Protein AF-A0A7C7RUD2-F1 (afdb_monomer_lite)

Radius of gyration: 18.23 Å; chains: 1; bounding box: 57×51×52 Å

Foldseek 3Di:
DPPPPPPQDFPDDDLLVVCVPQPAALFEEEWFAAQQGFGLVSNLVSCLVVPRAQYEYAYEHAEPSVQVCLVSRRYAEYEYAAYYNPPPGPNRDSVVVCLVVVVHQYWHDHSVLSLQLLVCLLVVHFKDKAPPPPPHCSVVDTSQDLVCLVVDPPPQDDNDQWDWDQDPVPRDIIIIGTHHETQYYDGGAPDADSSGPGDHPDDRRSSVSSHSSYD

Sequence (215 aa):
MTNKVNEIEDKVMEVEEAVKKFISDGCHIGLGGFTVQRHPMELIREIIRQRRRNLVLYGCSQGIDADILIGAGCVKRIEMAYVGDEPFVSPSPNFRRAIEEGSIEWEDYSNFGATLRFVGGALGIPFMPTKSMLGSDMVKKWGIPQEKREEGKDPRLASKKLEVITCPFTGEKVVLVPSCRPDVAIIHAQICGVKGTVRILGQTFVDEFVARAAE

pLDDT: mean 94.07, std 9.51, range [40.31, 98.88]

Structure (mmCIF, N/CA/C/O backbone):
data_AF-A0A7C7RUD2-F1
#
_entry.id   AF-A0A7C7RUD2-F1
#
loop_
_atom_site.group_PDB
_atom_site.id
_atom_site.type_symbol
_atom_site.label_atom_id
_atom_site.label_alt_id
_atom_site.label_comp_id
_atom_site.label_asym_id
_atom_site.label_entity_id
_atom_site.label_seq_id
_atom_site.pdbx_PDB_ins_code
_atom_site.Cartn_x
_atom_site.Cartn_y
_atom_site.Cartn_z
_atom_site.occupancy
_atom_site.B_iso_or_equiv
_atom_site.auth_seq_id
_atom_site.auth_comp_id
_atom_site.auth_asym_id
_atom_site.auth_atom_id
_atom_site.pdbx_PDB_model_num
ATOM 1 N N . MET A 1 1 ? 35.975 -30.153 6.843 1.00 40.31 1 MET A N 1
ATOM 2 C CA . MET A 1 1 ? 34.801 -29.940 5.973 1.00 40.31 1 MET A CA 1
ATOM 3 C C . MET A 1 1 ? 34.442 -28.470 6.055 1.00 40.31 1 MET A C 1
ATOM 5 O O . MET A 1 1 ? 33.880 -28.037 7.049 1.00 40.31 1 MET A O 1
ATOM 9 N N . THR A 1 2 ? 34.899 -27.678 5.092 1.00 40.56 2 THR A N 1
ATOM 10 C CA . THR A 1 2 ? 34.539 -26.264 4.974 1.00 40.56 2 THR A CA 1
ATOM 11 C C . THR A 1 2 ? 33.070 -26.191 4.577 1.00 40.56 2 THR A C 1
ATOM 13 O O . THR A 1 2 ? 32.696 -26.653 3.501 1.00 40.56 2 THR A O 1
ATOM 16 N N . ASN A 1 3 ? 32.228 -25.672 5.472 1.00 43.91 3 ASN A N 1
ATOM 17 C CA . ASN A 1 3 ? 30.843 -25.352 5.153 1.00 43.91 3 ASN A CA 1
ATOM 18 C C . ASN A 1 3 ? 30.850 -24.444 3.919 1.00 43.91 3 ASN A C 1
ATOM 20 O O . ASN A 1 3 ? 31.380 -23.333 3.980 1.00 43.91 3 ASN A O 1
ATOM 24 N N . LYS A 1 4 ? 30.301 -24.930 2.798 1.00 48.56 4 LYS A N 1
ATOM 25 C CA . LYS A 1 4 ? 29.931 -24.077 1.670 1.00 48.56 4 LYS A CA 1
ATOM 26 C C . LYS A 1 4 ? 29.001 -23.014 2.244 1.00 48.56 4 LYS A C 1
ATOM 28 O O . LYS A 1 4 ? 27.875 -23.319 2.624 1.00 48.56 4 LYS A O 1
ATOM 33 N N . VAL A 1 5 ? 29.499 -21.789 2.374 1.00 57.03 5 VAL A N 1
ATOM 34 C CA . VAL A 1 5 ? 28.640 -20.618 2.522 1.00 57.03 5 VAL A CA 1
ATOM 35 C C . VAL A 1 5 ? 27.703 -20.690 1.323 1.00 57.03 5 VAL A C 1
ATOM 37 O O . VAL A 1 5 ? 28.200 -20.705 0.199 1.00 57.03 5 VAL A O 1
ATOM 40 N N . ASN A 1 6 ? 26.397 -20.859 1.555 1.00 59.44 6 ASN A N 1
ATOM 41 C CA . ASN A 1 6 ? 25.403 -20.874 0.483 1.00 59.44 6 ASN A CA 1
ATOM 42 C C . ASN A 1 6 ? 25.714 -19.703 -0.456 1.00 59.44 6 ASN A C 1
ATOM 44 O O . ASN A 1 6 ? 25.767 -18.557 0.001 1.00 59.44 6 ASN A O 1
ATOM 48 N N . GLU A 1 7 ? 26.004 -19.993 -1.727 1.00 63.91 7 GLU A N 1
ATOM 49 C CA . GLU A 1 7 ? 26.202 -18.951 -2.728 1.00 63.91 7 GLU A CA 1
ATOM 50 C C . GLU A 1 7 ? 24.934 -18.101 -2.744 1.00 63.91 7 GLU A C 1
ATOM 52 O O . GLU A 1 7 ? 23.838 -18.586 -3.012 1.00 63.91 7 GLU A O 1
ATOM 57 N N . ILE A 1 8 ? 25.076 -16.843 -2.330 1.00 68.69 8 ILE A N 1
ATOM 58 C CA . ILE A 1 8 ? 23.957 -15.910 -2.267 1.00 68.69 8 ILE A CA 1
ATOM 59 C C . ILE A 1 8 ? 23.588 -15.561 -3.711 1.00 68.69 8 ILE A C 1
ATOM 61 O O . ILE A 1 8 ? 24.421 -14.985 -4.412 1.00 68.69 8 ILE A O 1
ATOM 65 N N . GLU A 1 9 ? 22.365 -15.918 -4.107 1.00 85.62 9 GLU A N 1
ATOM 66 C CA . GLU A 1 9 ? 21.795 -15.766 -5.451 1.00 85.62 9 GLU A CA 1
ATOM 67 C C . GLU A 1 9 ? 21.850 -14.313 -5.960 1.00 85.62 9 GLU A C 1
ATOM 69 O O . GLU A 1 9 ? 21.589 -13.367 -5.207 1.00 85.62 9 GLU A O 1
ATOM 74 N N . ASP A 1 10 ? 22.195 -14.150 -7.241 1.00 93.19 10 ASP A N 1
ATOM 75 C CA . ASP A 1 10 ? 22.095 -12.880 -7.965 1.00 93.19 10 ASP A CA 1
ATOM 76 C C . ASP A 1 10 ? 20.621 -12.579 -8.268 1.00 93.19 10 ASP A C 1
ATOM 78 O O . ASP A 1 10 ? 19.902 -13.416 -8.811 1.00 93.19 10 ASP A O 1
ATOM 82 N N . LYS A 1 11 ? 20.162 -11.389 -7.878 1.00 95.44 11 LYS A N 1
ATOM 83 C CA . LYS A 1 11 ? 18.767 -10.954 -7.999 1.00 95.44 11 LYS A CA 1
ATOM 84 C C . LYS A 1 11 ? 18.553 -9.928 -9.112 1.00 95.44 11 LYS A C 1
ATOM 86 O O . LYS A 1 11 ? 17.441 -9.413 -9.235 1.00 95.44 11 LYS A O 1
ATOM 91 N N . VAL A 1 12 ? 19.589 -9.583 -9.879 1.00 96.69 12 VAL A N 1
ATOM 92 C CA . VAL A 1 12 ? 19.467 -8.650 -11.006 1.00 96.69 12 VAL A CA 1
ATOM 93 C C . VAL A 1 12 ? 18.682 -9.314 -12.134 1.00 96.69 12 VAL A C 1
ATOM 95 O O . VAL A 1 12 ? 18.956 -10.447 -12.515 1.00 96.69 12 VAL A O 1
ATOM 98 N N . MET A 1 13 ? 17.696 -8.599 -12.666 1.00 96.94 13 MET A N 1
ATOM 99 C CA . MET A 1 13 ? 16.903 -9.027 -13.816 1.00 96.94 13 MET A CA 1
ATOM 100 C C . MET A 1 13 ? 16.362 -7.813 -14.564 1.00 96.94 13 MET A C 1
ATOM 102 O O . MET A 1 13 ? 16.305 -6.710 -14.008 1.00 96.94 13 MET A O 1
ATOM 106 N N . GLU A 1 14 ? 15.946 -8.028 -15.807 1.00 98.12 14 GLU A N 1
ATOM 107 C CA . GLU A 1 14 ? 15.330 -6.979 -16.613 1.00 98.12 14 GLU A CA 1
ATOM 108 C C . GLU A 1 14 ? 13.949 -6.593 -16.064 1.00 98.12 14 GLU A C 1
ATOM 110 O O . GLU A 1 14 ? 13.235 -7.404 -15.467 1.00 98.12 14 GLU A O 1
ATOM 115 N N . VAL A 1 15 ? 13.543 -5.339 -16.286 1.00 98.25 15 VAL A N 1
ATOM 116 C CA . VAL A 1 15 ? 12.264 -4.795 -15.788 1.00 98.25 15 VAL A CA 1
ATOM 117 C C . VAL A 1 15 ? 11.076 -5.623 -16.295 1.00 98.25 15 VAL A C 1
ATOM 119 O O . VAL A 1 15 ? 10.173 -5.948 -15.519 1.00 98.25 15 VAL A O 1
ATOM 122 N N . GLU A 1 16 ? 11.103 -6.020 -17.571 1.00 98.56 16 GLU A N 1
ATOM 123 C CA . GLU A 1 16 ? 10.079 -6.873 -18.180 1.00 98.56 16 GLU A CA 1
ATOM 124 C C . GLU A 1 16 ? 9.951 -8.216 -17.448 1.00 98.56 16 GLU A C 1
ATOM 126 O O . GLU A 1 16 ? 8.841 -8.646 -17.115 1.00 98.56 16 GLU A O 1
ATOM 131 N N . GLU A 1 17 ? 11.084 -8.855 -17.149 1.00 98.44 17 GLU A N 1
ATOM 132 C CA . GLU A 1 17 ? 11.132 -10.135 -16.445 1.00 98.44 17 GLU A CA 1
ATOM 133 C C . GLU A 1 17 ? 10.641 -10.000 -15.004 1.00 98.44 17 GLU A C 1
ATOM 135 O O . GLU A 1 17 ? 9.849 -10.831 -14.555 1.00 98.44 17 GLU A O 1
ATOM 140 N N . ALA A 1 18 ? 11.041 -8.936 -14.300 1.00 98.25 18 ALA A N 1
ATOM 141 C CA . ALA A 1 18 ? 10.599 -8.661 -12.937 1.00 98.25 18 ALA A CA 1
ATOM 142 C C . ALA A 1 18 ? 9.072 -8.530 -12.856 1.00 98.25 18 ALA A C 1
ATOM 144 O O . ALA A 1 18 ? 8.427 -9.222 -12.065 1.00 98.25 18 ALA A O 1
ATOM 145 N N . VAL A 1 19 ? 8.468 -7.698 -13.712 1.00 98.62 19 VAL A N 1
ATOM 146 C CA . VAL A 1 19 ? 7.004 -7.544 -13.741 1.00 98.62 19 VAL A CA 1
ATOM 147 C C . VAL A 1 19 ? 6.331 -8.850 -14.139 1.00 98.62 19 VAL A C 1
ATOM 149 O O . VAL A 1 19 ? 5.338 -9.233 -13.523 1.00 98.62 19 VAL A O 1
ATOM 152 N N . LYS A 1 20 ? 6.881 -9.581 -15.114 1.00 98.44 20 LYS A N 1
ATOM 153 C CA . LYS A 1 20 ? 6.304 -10.852 -15.555 1.00 98.44 20 LYS A CA 1
ATOM 154 C C . LYS A 1 20 ? 6.309 -11.916 -14.462 1.00 98.44 20 LYS A C 1
ATOM 156 O O . LYS A 1 20 ? 5.349 -12.682 -14.368 1.00 98.44 20 LYS A O 1
ATOM 161 N N . LYS A 1 21 ? 7.385 -11.963 -13.676 1.00 98.06 21 LYS A N 1
ATOM 162 C CA . LYS A 1 21 ? 7.620 -12.951 -12.622 1.00 98.06 21 LYS A CA 1
ATOM 163 C C . LYS A 1 21 ? 6.811 -12.665 -11.361 1.00 98.06 21 LYS A C 1
ATOM 165 O O . LYS A 1 21 ? 6.258 -13.600 -10.794 1.00 98.06 21 LYS A O 1
ATOM 170 N N . PHE A 1 22 ? 6.761 -11.409 -10.923 1.00 98.25 22 PHE A N 1
ATOM 171 C CA . PHE A 1 22 ? 6.220 -11.066 -9.606 1.00 98.25 22 PHE A CA 1
ATOM 172 C C . PHE A 1 22 ? 4.813 -10.471 -9.654 1.00 98.25 22 PHE A C 1
ATOM 174 O O . PHE A 1 22 ? 4.076 -10.597 -8.684 1.00 98.25 22 PHE A O 1
ATOM 181 N N . ILE A 1 23 ? 4.400 -9.857 -10.765 1.00 98.31 23 ILE A N 1
ATOM 182 C CA . ILE A 1 23 ? 3.126 -9.135 -10.831 1.00 98.31 23 ILE A CA 1
ATOM 183 C C . ILE A 1 23 ? 2.143 -9.899 -11.711 1.00 98.31 23 ILE A C 1
ATOM 185 O O . ILE A 1 23 ? 2.278 -9.968 -12.932 1.00 98.31 23 ILE A O 1
ATOM 189 N N . SER A 1 24 ? 1.117 -10.456 -11.077 1.00 97.38 24 SER A N 1
ATOM 190 C CA . SER A 1 24 ? -0.017 -11.104 -11.738 1.00 97.38 24 SER A CA 1
ATOM 191 C C . SER A 1 24 ? -1.257 -10.202 -11.736 1.00 97.38 24 SER A C 1
ATOM 193 O O . SER A 1 24 ? -1.296 -9.168 -11.067 1.00 97.38 24 SER A O 1
ATOM 195 N N . ASP A 1 25 ? -2.276 -10.563 -12.515 1.00 98.00 25 ASP A N 1
ATOM 196 C CA . ASP A 1 25 ? -3.569 -9.884 -12.412 1.00 98.00 25 ASP A CA 1
ATOM 197 C C . ASP A 1 25 ? -4.190 -10.168 -11.041 1.00 98.00 25 ASP A C 1
ATOM 199 O O . ASP A 1 25 ? -4.151 -11.300 -10.563 1.00 98.00 25 ASP A O 1
ATOM 203 N N . GLY A 1 26 ? -4.772 -9.149 -10.409 1.00 96.56 26 GLY A N 1
ATOM 204 C CA . GLY A 1 26 ? -5.282 -9.270 -9.039 1.00 96.56 26 GLY A CA 1
ATOM 205 C C . GLY A 1 26 ? -4.232 -9.087 -7.938 1.00 96.56 26 GLY A C 1
ATOM 206 O O . GLY A 1 26 ? -4.587 -9.169 -6.768 1.00 96.56 26 GLY A O 1
ATOM 207 N N . CYS A 1 27 ? -2.966 -8.830 -8.285 1.00 96.75 27 CYS A N 1
ATOM 208 C CA . CYS A 1 27 ? -1.883 -8.679 -7.312 1.00 96.75 27 CYS A CA 1
ATOM 209 C C . CYS A 1 27 ? -2.130 -7.510 -6.342 1.00 96.75 27 CYS A C 1
ATOM 211 O O . CYS A 1 27 ? -2.507 -6.403 -6.748 1.00 96.75 27 CYS A O 1
ATOM 213 N N . HIS A 1 28 ? -1.845 -7.753 -5.064 1.00 97.62 28 HIS A N 1
ATOM 214 C CA . HIS A 1 28 ? -1.820 -6.752 -4.006 1.00 97.62 28 HIS A CA 1
ATOM 215 C C . HIS A 1 28 ? -0.438 -6.101 -3.965 1.00 97.62 28 HIS A C 1
ATOM 217 O O . HIS A 1 28 ? 0.551 -6.751 -3.636 1.00 97.62 28 HIS A O 1
ATOM 223 N N . ILE A 1 29 ? -0.359 -4.818 -4.308 1.00 98.25 29 ILE A N 1
ATOM 224 C CA . ILE A 1 29 ? 0.907 -4.109 -4.504 1.00 98.25 29 ILE A CA 1
ATOM 225 C C . ILE A 1 29 ? 1.058 -3.006 -3.462 1.00 98.25 29 ILE A C 1
ATOM 227 O O . ILE A 1 29 ? 0.238 -2.092 -3.385 1.00 98.25 29 ILE A O 1
ATOM 231 N N . GLY A 1 30 ? 2.137 -3.069 -2.686 1.00 97.94 30 GLY A N 1
ATOM 232 C CA . GLY A 1 30 ? 2.597 -1.971 -1.848 1.00 97.94 30 GLY A CA 1
ATOM 233 C C . GLY A 1 30 ? 3.526 -1.053 -2.636 1.00 97.94 30 GLY A C 1
ATOM 234 O O . GLY A 1 30 ? 4.561 -1.497 -3.132 1.00 97.94 30 GLY A O 1
ATOM 235 N N . LEU A 1 31 ? 3.174 0.224 -2.739 1.00 97.56 31 LEU A N 1
ATOM 236 C CA . LEU A 1 31 ? 3.980 1.228 -3.431 1.00 97.56 31 LEU A CA 1
ATOM 237 C C . LEU A 1 31 ? 4.819 2.021 -2.420 1.00 97.56 31 LEU A C 1
ATOM 239 O O . LEU A 1 31 ? 4.290 2.531 -1.429 1.00 97.56 31 LEU A O 1
ATOM 243 N N . GLY A 1 32 ? 6.129 2.097 -2.664 1.00 96.69 32 GLY A N 1
ATOM 244 C CA . GLY A 1 32 ? 7.028 3.042 -1.994 1.00 96.69 32 GLY A CA 1
ATOM 245 C C . GLY A 1 32 ? 6.891 4.459 -2.553 1.00 96.69 32 GLY A C 1
ATOM 246 O O . GLY A 1 32 ? 5.962 4.743 -3.301 1.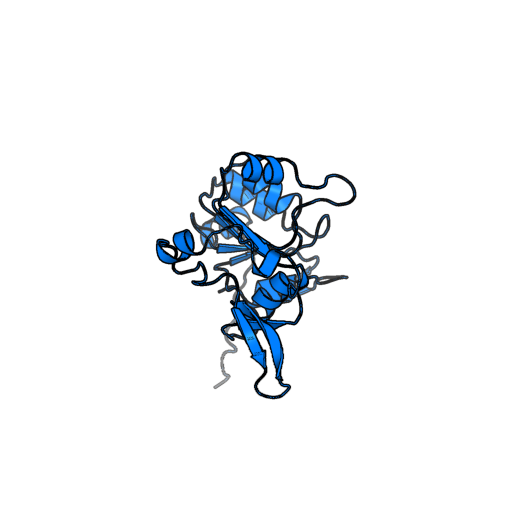00 96.69 32 GLY A O 1
ATOM 247 N N . GLY A 1 33 ? 7.830 5.340 -2.204 1.00 95.38 33 GLY A N 1
ATOM 248 C CA . GLY A 1 33 ? 7.807 6.730 -2.665 1.00 95.38 33 GLY A CA 1
ATOM 249 C C . GLY A 1 33 ? 6.841 7.617 -1.875 1.00 95.38 33 GLY A C 1
ATOM 250 O O . GLY A 1 33 ? 6.192 7.188 -0.916 1.00 95.38 33 GLY A O 1
ATOM 251 N N . PHE A 1 34 ? 6.817 8.903 -2.226 1.00 95.19 34 PHE A N 1
ATOM 252 C CA . PHE A 1 34 ? 5.973 9.901 -1.567 1.00 95.19 34 PHE A CA 1
ATOM 253 C C . PHE A 1 34 ? 5.719 11.099 -2.484 1.00 95.19 34 PHE A C 1
ATOM 255 O O . PHE A 1 34 ? 6.670 11.781 -2.863 1.00 95.19 34 PHE A O 1
ATOM 262 N N . THR A 1 35 ? 4.450 11.368 -2.802 1.00 93.88 35 THR A N 1
ATOM 263 C CA . THR A 1 35 ? 3.979 12.482 -3.653 1.00 93.88 35 THR A CA 1
ATOM 264 C C . THR A 1 35 ? 4.743 12.617 -4.969 1.00 93.88 35 THR A C 1
ATOM 266 O O . THR A 1 35 ? 4.410 11.939 -5.921 1.00 93.88 35 THR A O 1
ATOM 269 N N . VAL A 1 36 ? 5.789 13.437 -5.037 1.00 92.69 36 VAL A N 1
ATOM 270 C CA . VAL A 1 36 ? 6.598 13.677 -6.247 1.00 92.69 36 VAL A CA 1
ATOM 271 C C . VAL A 1 36 ? 7.978 13.017 -6.182 1.00 92.69 36 VAL A C 1
ATOM 273 O O . VAL A 1 36 ? 8.846 13.278 -7.015 1.00 92.69 36 VAL A O 1
ATOM 276 N N . GLN A 1 37 ? 8.226 12.197 -5.161 1.00 93.69 37 GLN A N 1
ATOM 277 C CA . GLN A 1 37 ? 9.554 11.708 -4.814 1.00 93.69 37 GLN A CA 1
ATOM 278 C C . GLN A 1 37 ? 9.651 10.187 -4.888 1.00 93.69 37 GLN A C 1
ATOM 280 O O . GLN A 1 37 ? 8.949 9.458 -4.193 1.00 93.69 37 GLN A O 1
ATOM 285 N N . ARG A 1 38 ? 10.642 9.730 -5.662 1.00 95.44 38 ARG A N 1
ATOM 286 C CA . ARG A 1 38 ? 11.162 8.353 -5.656 1.00 95.44 38 ARG A CA 1
ATOM 287 C C . ARG A 1 38 ? 10.118 7.268 -5.958 1.00 95.44 38 ARG A C 1
ATOM 289 O O . ARG A 1 38 ? 10.211 6.153 -5.455 1.00 95.44 38 ARG A O 1
ATOM 296 N N . HIS A 1 39 ? 9.176 7.573 -6.840 1.00 95.50 39 HIS A N 1
ATOM 297 C CA . HIS A 1 39 ? 8.264 6.568 -7.375 1.00 95.50 39 HIS A CA 1
ATOM 298 C C . HIS A 1 39 ? 8.975 5.605 -8.334 1.00 95.50 39 HIS A C 1
ATOM 300 O O . HIS A 1 39 ? 9.796 6.050 -9.144 1.00 95.50 39 HIS A O 1
ATOM 306 N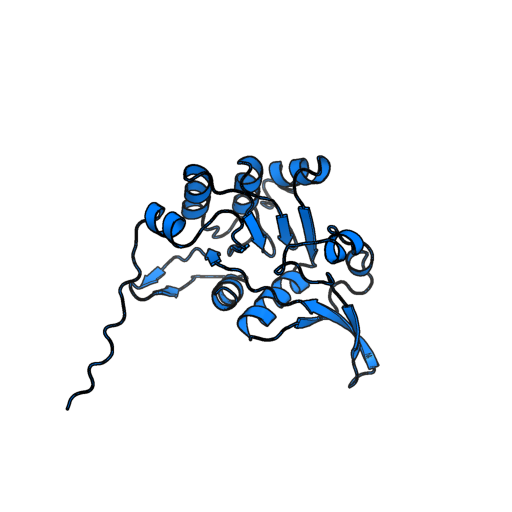 N . PRO A 1 40 ? 8.661 4.297 -8.308 1.00 96.44 40 PRO A N 1
ATOM 307 C CA . PRO A 1 40 ? 9.285 3.278 -9.157 1.00 96.44 40 PRO A CA 1
ATOM 308 C C . PRO A 1 40 ? 8.733 3.283 -10.592 1.00 96.44 40 PRO A C 1
ATOM 310 O O . PRO A 1 40 ? 8.274 2.267 -11.114 1.00 96.44 40 PRO A O 1
ATOM 313 N N . MET A 1 41 ? 8.789 4.442 -11.252 1.00 98.12 41 MET A N 1
ATOM 314 C CA . MET A 1 41 ? 8.045 4.722 -12.484 1.00 98.12 41 MET A CA 1
ATOM 315 C C . MET A 1 41 ? 8.345 3.776 -13.650 1.00 98.12 41 MET A C 1
ATOM 317 O O . MET A 1 41 ? 7.482 3.584 -14.504 1.00 98.12 41 MET A O 1
ATOM 321 N N . GLU A 1 42 ? 9.536 3.182 -13.706 1.00 98.06 42 GLU A N 1
ATOM 322 C CA . GLU A 1 42 ? 9.878 2.233 -14.770 1.00 98.06 42 GLU A CA 1
ATOM 323 C C . GLU A 1 42 ? 9.081 0.930 -14.653 1.00 98.06 42 GLU A C 1
ATOM 325 O O . GLU A 1 42 ? 8.461 0.494 -15.623 1.00 98.06 42 GLU A O 1
ATOM 330 N N . LEU A 1 43 ? 8.976 0.381 -13.439 1.00 98.44 43 LEU A N 1
ATOM 331 C CA . LEU A 1 43 ? 8.127 -0.778 -13.163 1.00 98.44 43 LEU A CA 1
ATOM 332 C C . LEU A 1 43 ? 6.648 -0.433 -13.366 1.00 98.44 43 LEU A C 1
ATOM 334 O O . LEU A 1 43 ? 5.909 -1.236 -13.926 1.00 98.44 43 LEU A O 1
ATOM 338 N N . ILE A 1 44 ? 6.218 0.782 -13.006 1.00 98.50 44 ILE A N 1
ATOM 339 C CA . ILE A 1 44 ? 4.836 1.229 -13.246 1.00 98.50 44 ILE A CA 1
ATOM 340 C C . ILE A 1 44 ? 4.485 1.222 -14.739 1.00 98.50 44 ILE A C 1
ATOM 342 O O . ILE A 1 44 ? 3.444 0.697 -15.139 1.00 98.50 44 ILE A O 1
ATOM 346 N N . ARG A 1 45 ? 5.359 1.768 -15.591 1.00 98.75 45 ARG A N 1
ATOM 347 C CA . ARG A 1 45 ? 5.151 1.765 -17.048 1.00 98.75 45 ARG A CA 1
ATOM 348 C C . ARG A 1 45 ? 5.168 0.351 -17.620 1.00 98.75 45 ARG A C 1
ATOM 350 O O . ARG A 1 45 ? 4.392 0.059 -18.529 1.00 98.75 45 ARG A O 1
ATOM 357 N N . GLU A 1 46 ? 6.006 -0.526 -17.076 1.00 98.88 46 GLU A N 1
ATOM 358 C CA . GLU A 1 46 ? 6.050 -1.935 -17.467 1.00 98.88 46 GLU A CA 1
ATOM 359 C C . GLU A 1 46 ? 4.765 -2.690 -17.125 1.00 98.88 46 GLU A C 1
ATOM 361 O O . GLU A 1 46 ? 4.218 -3.380 -17.985 1.00 98.88 46 GLU A O 1
ATOM 366 N N . ILE A 1 47 ? 4.214 -2.492 -15.927 1.00 98.81 47 ILE A N 1
ATOM 367 C CA . ILE A 1 47 ? 2.912 -3.047 -15.524 1.00 98.81 47 ILE A CA 1
ATOM 368 C C . ILE A 1 47 ? 1.823 -2.661 -16.535 1.00 98.81 47 ILE A C 1
ATOM 370 O O . ILE A 1 47 ? 1.026 -3.506 -16.957 1.00 98.81 47 ILE A O 1
ATOM 374 N N . ILE A 1 48 ? 1.817 -1.395 -16.966 1.00 98.81 48 ILE A N 1
ATOM 375 C CA . ILE A 1 48 ? 0.874 -0.889 -17.970 1.00 98.81 48 ILE A CA 1
ATOM 376 C C . ILE A 1 48 ? 1.108 -1.559 -19.329 1.00 98.81 48 ILE A C 1
ATOM 378 O O . ILE A 1 48 ? 0.145 -2.002 -19.963 1.00 98.81 48 ILE A O 1
ATOM 382 N N . ARG A 1 49 ? 2.366 -1.679 -19.774 1.00 98.75 49 ARG A N 1
ATOM 383 C CA . ARG A 1 49 ? 2.724 -2.285 -21.068 1.00 98.75 49 ARG A CA 1
ATOM 384 C C . ARG A 1 49 ? 2.332 -3.756 -21.146 1.00 98.75 49 ARG A C 1
ATOM 386 O O . ARG A 1 49 ? 1.773 -4.178 -22.156 1.00 98.75 49 ARG A O 1
ATOM 393 N N . GLN A 1 50 ? 2.546 -4.503 -20.063 1.00 98.75 50 GLN A N 1
ATOM 394 C CA . GLN A 1 50 ? 2.119 -5.900 -19.933 1.00 98.75 50 GLN A CA 1
ATOM 395 C C . GLN A 1 50 ? 0.615 -6.050 -19.681 1.00 98.75 50 GLN A C 1
ATOM 397 O O . GLN A 1 50 ? 0.117 -7.168 -19.584 1.00 98.75 50 GLN A O 1
ATOM 402 N N . ARG A 1 51 ? -0.120 -4.933 -19.604 1.00 98.25 51 ARG A N 1
ATOM 403 C CA . ARG A 1 51 ? -1.571 -4.878 -19.417 1.00 98.25 51 ARG A CA 1
ATOM 404 C C . ARG A 1 51 ? -2.046 -5.652 -18.193 1.00 98.25 51 ARG A C 1
ATOM 406 O O . ARG A 1 51 ? -3.094 -6.286 -18.256 1.00 98.25 51 ARG A O 1
ATOM 413 N N . ARG A 1 52 ? -1.325 -5.555 -17.074 1.00 98.56 52 ARG A N 1
ATOM 414 C CA . ARG A 1 52 ? -1.807 -6.130 -15.811 1.00 98.56 52 ARG A CA 1
ATOM 415 C C . ARG A 1 52 ? -3.110 -5.462 -15.385 1.00 98.56 52 ARG A C 1
ATOM 417 O O . ARG A 1 52 ? -3.297 -4.260 -15.615 1.00 98.56 52 ARG A O 1
ATOM 424 N N . ARG A 1 53 ? -4.033 -6.239 -14.827 1.00 98.25 53 ARG A N 1
ATOM 425 C CA . ARG A 1 53 ? -5.393 -5.805 -14.481 1.00 98.25 53 ARG A CA 1
ATOM 426 C C . ARG A 1 53 ? -5.781 -6.215 -13.074 1.00 98.25 53 ARG A C 1
ATOM 428 O O . ARG A 1 53 ? -5.185 -7.094 -12.460 1.00 98.25 53 ARG A O 1
ATOM 435 N N . ASN A 1 54 ? -6.850 -5.588 -12.599 1.00 97.50 54 ASN A N 1
ATOM 436 C CA . ASN A 1 54 ? -7.476 -5.871 -11.316 1.00 97.50 54 ASN A CA 1
ATOM 437 C C . ASN A 1 54 ? -6.545 -5.694 -10.107 1.00 97.50 54 ASN A C 1
ATOM 439 O O . ASN A 1 54 ? -6.762 -6.324 -9.078 1.00 97.50 54 ASN A O 1
ATOM 443 N N . LEU A 1 55 ? -5.523 -4.845 -10.224 1.00 98.50 55 LEU A N 1
ATOM 444 C CA . LEU A 1 55 ? -4.534 -4.629 -9.172 1.00 98.50 55 LEU A CA 1
ATOM 445 C C . LEU A 1 55 ? -5.165 -3.943 -7.957 1.00 98.50 55 LEU A C 1
ATOM 447 O O . LEU A 1 55 ? -6.040 -3.080 -8.102 1.00 98.50 55 LEU A O 1
ATOM 451 N N . VAL A 1 56 ? -4.680 -4.302 -6.770 1.00 97.81 56 VAL A N 1
ATOM 452 C CA . VAL A 1 56 ? -5.028 -3.635 -5.513 1.00 97.81 56 VAL A CA 1
ATOM 453 C C . VAL A 1 56 ? -3.813 -2.856 -5.038 1.00 97.81 56 VAL A C 1
ATOM 455 O O . VAL A 1 56 ? -2.770 -3.444 -4.764 1.00 97.81 56 VAL A O 1
ATOM 458 N N . LEU A 1 57 ? -3.934 -1.534 -4.954 1.00 98.25 57 LEU A N 1
ATOM 459 C CA . LEU A 1 57 ? -2.825 -0.663 -4.578 1.00 98.25 57 LEU A CA 1
ATOM 460 C C . LEU A 1 57 ? -2.912 -0.257 -3.110 1.00 98.25 57 LEU A C 1
ATOM 462 O O . LEU A 1 57 ? -3.941 0.241 -2.655 1.00 98.25 57 LEU A O 1
ATOM 466 N N . TYR A 1 58 ? -1.795 -0.401 -2.403 1.00 97.69 58 TYR A N 1
ATOM 467 C CA . TYR A 1 58 ? -1.598 0.071 -1.040 1.00 97.69 58 TYR A CA 1
ATOM 468 C C . TYR A 1 58 ? -0.515 1.145 -1.018 1.00 97.69 58 TYR A C 1
ATOM 470 O O . TYR A 1 58 ? 0.547 0.993 -1.623 1.00 97.69 58 TYR A O 1
ATOM 478 N N . GLY A 1 59 ? -0.751 2.218 -0.272 1.00 94.12 59 GLY A N 1
ATOM 479 C CA . GLY A 1 59 ? 0.223 3.294 -0.117 1.00 94.12 59 GLY A CA 1
ATOM 480 C C . GLY A 1 59 ? -0.125 4.228 1.033 1.00 94.12 59 GLY A C 1
ATOM 481 O O . GLY A 1 59 ? -1.131 4.049 1.715 1.00 94.12 59 GLY A O 1
ATOM 482 N N . CYS A 1 60 ? 0.719 5.233 1.253 1.00 92.88 60 CYS A N 1
ATOM 483 C CA . CYS A 1 60 ? 0.419 6.319 2.191 1.00 92.88 60 CYS A CA 1
ATOM 484 C C . CYS A 1 60 ? 0.038 7.581 1.416 1.00 92.88 60 CYS A C 1
ATOM 486 O O . CYS A 1 60 ? -1.142 7.920 1.369 1.00 92.88 60 CYS A O 1
ATOM 488 N N . SER A 1 61 ? 1.010 8.185 0.732 1.00 94.50 61 SER A N 1
ATOM 489 C CA . SER A 1 61 ? 0.820 9.371 -0.110 1.00 94.50 61 SER A CA 1
ATOM 490 C C . SER A 1 61 ? 1.393 9.121 -1.495 1.00 94.50 61 SER A C 1
ATOM 492 O O . SER A 1 61 ? 2.571 9.394 -1.732 1.00 94.50 61 SER A O 1
ATOM 494 N N . GLN A 1 62 ? 0.567 8.578 -2.384 1.00 95.12 62 GLN A N 1
ATOM 495 C CA . GLN A 1 62 ? 0.969 8.320 -3.763 1.00 95.12 62 GLN A CA 1
ATOM 496 C C . GLN A 1 62 ? 0.667 9.510 -4.666 1.00 95.12 62 GLN A C 1
ATOM 498 O O . GLN A 1 62 ? 0.012 10.467 -4.250 1.00 95.12 62 GLN A O 1
ATOM 503 N N . GLY A 1 63 ? 1.196 9.476 -5.881 1.00 95.06 63 GLY A N 1
ATOM 504 C CA . GLY A 1 63 ? 1.073 10.565 -6.839 1.00 95.06 63 GLY A CA 1
ATOM 505 C C . GLY A 1 63 ? 0.877 10.015 -8.240 1.00 95.06 63 GLY A C 1
ATOM 506 O O . GLY A 1 63 ? -0.041 9.225 -8.492 1.00 95.06 63 GLY A O 1
ATOM 507 N N . ILE A 1 64 ? 1.747 10.438 -9.151 1.00 95.69 64 ILE A N 1
ATOM 508 C CA . ILE A 1 64 ? 1.700 10.059 -10.564 1.00 95.69 64 ILE A CA 1
ATOM 509 C C . ILE A 1 64 ? 1.713 8.543 -10.795 1.00 95.69 64 ILE A C 1
ATOM 511 O O . ILE A 1 64 ? 1.119 8.071 -11.758 1.00 95.69 64 ILE A O 1
ATOM 515 N N . ASP A 1 65 ? 2.362 7.770 -9.929 1.00 96.44 65 ASP A N 1
ATOM 516 C CA . ASP A 1 65 ? 2.476 6.316 -10.023 1.00 96.44 65 ASP A CA 1
ATOM 517 C C . ASP A 1 65 ? 1.110 5.619 -9.941 1.00 96.44 65 ASP A C 1
ATOM 519 O O . ASP A 1 65 ? 0.735 4.876 -10.853 1.00 96.44 65 ASP A O 1
ATOM 523 N N . ALA A 1 66 ? 0.329 5.921 -8.904 1.00 97.69 66 ALA A N 1
ATOM 524 C CA . ALA A 1 66 ? -1.028 5.415 -8.758 1.00 97.69 66 ALA A CA 1
ATOM 525 C C . ALA A 1 66 ? -1.954 5.997 -9.837 1.00 97.69 66 ALA A C 1
ATOM 527 O O . ALA A 1 66 ? -2.757 5.268 -10.424 1.00 97.69 66 ALA A O 1
ATOM 528 N N . ASP A 1 67 ? -1.821 7.291 -10.143 1.00 97.69 67 ASP A N 1
ATOM 529 C CA . ASP A 1 67 ? -2.705 7.976 -11.086 1.00 97.69 67 ASP A CA 1
ATOM 530 C C . ASP A 1 67 ? -2.625 7.395 -12.507 1.00 97.69 67 ASP A C 1
ATOM 532 O O . ASP A 1 67 ? -3.661 7.141 -13.127 1.00 97.69 67 ASP A O 1
ATOM 536 N N . ILE A 1 68 ? -1.423 7.106 -13.021 1.00 97.94 68 ILE A N 1
ATOM 537 C CA . ILE A 1 68 ? -1.288 6.533 -14.370 1.00 97.94 68 ILE A CA 1
ATOM 538 C C . ILE A 1 68 ? -1.720 5.065 -14.436 1.00 97.94 68 ILE A C 1
ATOM 540 O O . ILE A 1 68 ? -2.230 4.640 -15.472 1.00 97.94 68 ILE A O 1
ATOM 544 N N . LEU A 1 69 ? -1.578 4.292 -13.351 1.00 98.69 69 LEU A N 1
ATOM 545 C CA . LEU A 1 69 ? -2.117 2.927 -13.282 1.00 98.69 69 LEU A CA 1
ATOM 546 C C . LEU A 1 69 ? -3.645 2.938 -13.332 1.00 98.69 69 LEU A C 1
ATOM 548 O O . LEU A 1 69 ? -4.244 2.121 -14.036 1.00 98.69 69 LEU A O 1
ATOM 552 N N . ILE A 1 70 ? -4.274 3.873 -12.614 1.00 98.50 70 ILE A N 1
ATOM 553 C CA . ILE A 1 70 ? -5.725 4.084 -12.656 1.00 98.50 70 ILE A CA 1
ATOM 554 C C . ILE A 1 70 ? -6.142 4.504 -14.068 1.00 98.50 70 ILE A C 1
ATOM 556 O O . ILE A 1 70 ? -7.013 3.872 -14.663 1.00 98.50 70 ILE A O 1
ATOM 560 N N . GLY A 1 71 ? -5.478 5.510 -14.645 1.00 98.38 71 GLY A N 1
ATOM 561 C CA . GLY A 1 71 ? -5.759 5.993 -16.000 1.00 98.38 71 GLY A CA 1
ATOM 562 C C . GLY A 1 71 ? -5.592 4.923 -17.087 1.00 98.38 71 GLY A C 1
ATOM 563 O O . GLY A 1 71 ? -6.319 4.936 -18.077 1.00 98.38 71 GLY A O 1
ATOM 564 N N . ALA A 1 72 ? -4.685 3.964 -16.888 1.00 98.69 72 ALA A N 1
ATOM 565 C CA . ALA A 1 72 ? -4.466 2.830 -17.785 1.00 98.69 72 ALA A CA 1
ATOM 566 C C . ALA A 1 72 ? -5.446 1.654 -17.580 1.00 98.69 72 ALA A C 1
ATOM 568 O O . ALA A 1 72 ? -5.348 0.643 -18.287 1.00 98.69 72 ALA A O 1
ATOM 569 N N . GLY A 1 73 ? -6.371 1.753 -16.618 1.00 98.50 73 GLY A N 1
ATOM 570 C CA . GLY A 1 73 ? -7.337 0.699 -16.295 1.00 98.50 73 GLY A CA 1
ATOM 571 C C . GLY A 1 73 ? -6.713 -0.526 -15.619 1.00 98.50 73 GLY A C 1
ATOM 572 O O . GLY A 1 73 ? -7.237 -1.632 -15.744 1.00 98.50 73 GLY A O 1
ATOM 573 N N . CYS A 1 74 ? -5.571 -0.367 -14.945 1.00 98.75 74 CYS A N 1
ATOM 574 C CA . CYS A 1 74 ? -4.886 -1.466 -14.259 1.00 98.75 74 CYS A CA 1
ATOM 575 C C . CYS A 1 74 ? -5.478 -1.768 -12.873 1.00 98.75 74 CYS A C 1
ATOM 577 O O . CYS A 1 74 ? -5.351 -2.892 -12.388 1.00 98.75 74 CYS A O 1
ATOM 579 N N . VAL A 1 75 ? -6.105 -0.780 -12.233 1.00 98.62 75 VAL A N 1
ATOM 580 C CA . VAL A 1 75 ? -6.459 -0.803 -10.806 1.00 98.62 75 VAL A CA 1
ATOM 581 C C . VAL A 1 75 ? -7.925 -1.173 -10.607 1.00 98.62 75 VAL A C 1
ATOM 583 O O . VAL A 1 75 ? -8.798 -0.602 -11.251 1.00 98.62 75 VAL A O 1
ATOM 586 N N . LYS A 1 76 ? -8.190 -2.104 -9.686 1.00 97.19 76 LYS A N 1
ATOM 587 C CA . LYS A 1 76 ? -9.537 -2.426 -9.186 1.00 97.19 76 LYS A CA 1
ATOM 588 C C . LYS A 1 76 ? -9.834 -1.726 -7.864 1.00 97.19 76 LYS A C 1
ATOM 590 O O . LYS A 1 76 ? -10.960 -1.280 -7.660 1.00 97.19 76 LYS A O 1
ATOM 595 N N . ARG A 1 77 ? -8.853 -1.679 -6.957 1.00 97.00 77 ARG A N 1
ATOM 596 C CA . ARG A 1 77 ? -9.012 -1.103 -5.618 1.00 97.00 77 ARG A CA 1
ATOM 597 C C . ARG A 1 77 ? -7.784 -0.313 -5.193 1.00 97.00 77 ARG A C 1
ATOM 599 O O . ARG A 1 77 ? -6.658 -0.690 -5.510 1.00 97.00 77 ARG A O 1
ATOM 606 N N . ILE A 1 78 ? -8.013 0.739 -4.420 1.00 97.56 78 ILE A N 1
ATOM 607 C CA . ILE A 1 78 ? -6.968 1.548 -3.808 1.00 97.56 78 ILE A CA 1
ATOM 608 C C . ILE A 1 78 ? -7.211 1.730 -2.304 1.00 97.56 78 ILE A C 1
ATOM 610 O O . ILE A 1 78 ? -8.318 2.040 -1.877 1.00 97.56 78 ILE A O 1
ATOM 614 N N . GLU A 1 79 ? -6.189 1.524 -1.479 1.00 97.19 79 GLU A N 1
ATOM 615 C CA . GLU A 1 79 ? -6.253 1.747 -0.032 1.00 97.19 79 GLU A CA 1
ATOM 616 C C . GLU A 1 79 ? -5.063 2.601 0.417 1.00 97.19 79 GLU A C 1
ATOM 618 O O . GLU A 1 79 ? -3.928 2.121 0.482 1.00 97.19 79 GLU A O 1
ATOM 623 N N . MET A 1 80 ? -5.300 3.879 0.712 1.00 94.19 80 MET A N 1
ATOM 624 C CA . MET A 1 80 ? -4.232 4.830 1.050 1.00 94.19 80 MET A CA 1
ATOM 625 C C . MET A 1 80 ? -4.763 6.088 1.733 1.00 94.19 80 MET A C 1
ATOM 627 O O . MET A 1 80 ? -5.956 6.204 1.990 1.00 94.19 80 MET A O 1
ATOM 631 N N . ALA A 1 81 ? -3.874 7.018 2.082 1.00 95.06 81 ALA A N 1
ATOM 632 C CA . ALA A 1 81 ? -4.254 8.263 2.741 1.00 95.06 81 ALA A CA 1
ATOM 633 C C . ALA A 1 81 ? -4.402 9.448 1.788 1.00 95.06 81 ALA A C 1
ATOM 635 O O . ALA A 1 81 ? -5.166 10.369 2.073 1.00 95.06 81 ALA A O 1
ATOM 636 N N . TYR A 1 82 ? -3.652 9.449 0.689 1.00 95.12 82 TYR A N 1
ATOM 637 C CA . TYR A 1 82 ? -3.572 10.586 -0.215 1.00 95.12 82 TYR A CA 1
ATOM 638 C C . TYR A 1 82 ? -3.110 10.164 -1.615 1.00 95.12 82 TYR A C 1
ATOM 640 O O . TYR A 1 82 ? -2.233 9.305 -1.740 1.00 95.12 82 TYR A O 1
ATOM 648 N N . VAL A 1 83 ? -3.676 10.806 -2.647 1.00 95.94 83 VAL A N 1
ATOM 649 C CA . VAL A 1 83 ? -3.249 10.685 -4.052 1.00 95.94 83 VAL A CA 1
ATOM 650 C C . VAL A 1 83 ? -3.136 12.071 -4.687 1.00 95.94 83 VAL A C 1
ATOM 652 O O . VAL A 1 83 ? -4.149 12.723 -4.960 1.00 95.94 83 VAL A O 1
ATOM 655 N N . GLY A 1 84 ? -1.904 12.522 -4.905 1.00 95.00 84 GLY A N 1
ATOM 656 C CA . GLY A 1 84 ? -1.598 13.845 -5.441 1.00 95.00 84 GLY A CA 1
ATOM 657 C C . GLY A 1 84 ? -0.098 14.093 -5.608 1.00 95.00 84 GLY A C 1
ATOM 658 O O . GLY A 1 84 ? 0.735 13.581 -4.861 1.00 95.00 84 GLY A O 1
ATOM 659 N N . ASP A 1 85 ? 0.242 14.940 -6.569 1.00 88.81 85 ASP A N 1
ATOM 660 C CA . ASP A 1 85 ? 1.598 15.399 -6.860 1.00 88.81 85 ASP A CA 1
ATOM 661 C C . ASP A 1 85 ? 1.764 16.857 -6.407 1.00 88.81 85 ASP A C 1
ATOM 663 O O . ASP A 1 85 ? 1.987 17.754 -7.221 1.00 88.81 85 ASP A O 1
ATOM 667 N N . GLU A 1 86 ? 1.606 17.135 -5.110 1.00 81.50 86 GLU A N 1
ATOM 668 C CA . GLU A 1 86 ? 1.821 18.483 -4.564 1.00 81.50 86 GLU A CA 1
ATOM 669 C C . GLU A 1 86 ? 3.253 18.987 -4.842 1.00 81.50 86 GLU A C 1
ATOM 671 O O . GLU A 1 86 ? 4.216 18.252 -4.599 1.00 81.50 86 GL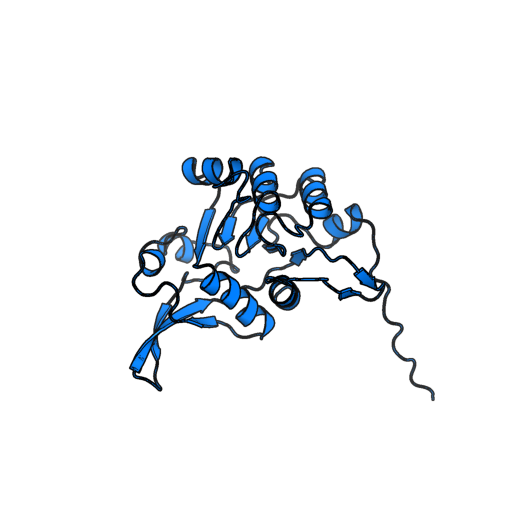U A O 1
ATOM 676 N N . PRO A 1 87 ? 3.434 20.241 -5.314 1.00 81.25 87 PRO A N 1
ATOM 677 C CA . PRO A 1 87 ? 2.432 21.302 -5.517 1.00 81.25 87 PRO A CA 1
ATOM 678 C C . PRO A 1 87 ? 1.820 21.370 -6.933 1.00 81.25 87 PRO A C 1
ATOM 680 O O . PRO A 1 87 ? 1.122 22.330 -7.248 1.00 81.25 87 PRO A O 1
ATOM 683 N N . PHE A 1 88 ? 2.114 20.419 -7.815 1.00 86.81 88 PHE A N 1
ATOM 684 C CA . PHE A 1 88 ? 1.790 20.507 -9.240 1.00 86.81 88 PHE A CA 1
ATOM 685 C C . PHE A 1 88 ? 0.331 20.164 -9.540 1.00 86.81 88 PHE A C 1
ATOM 687 O O . PHE A 1 88 ? -0.344 20.924 -10.233 1.00 86.81 88 PHE A O 1
ATOM 694 N N . VAL A 1 89 ? -0.155 19.024 -9.040 1.00 86.56 89 VAL A N 1
ATOM 695 C CA . VAL A 1 89 ? -1.512 18.535 -9.321 1.00 86.56 89 VAL A CA 1
ATOM 696 C C . VAL A 1 89 ? -2.058 17.792 -8.107 1.00 86.56 89 VAL A C 1
ATOM 698 O O . VAL A 1 89 ? -1.540 16.744 -7.735 1.00 86.56 89 VAL A O 1
ATOM 701 N N . SER A 1 90 ? -3.116 18.318 -7.490 1.00 88.12 90 SER A N 1
ATOM 702 C CA . SER A 1 90 ? -3.808 17.646 -6.388 1.00 88.12 90 SER A CA 1
ATOM 703 C C . SER A 1 90 ? -5.302 18.009 -6.352 1.00 88.12 90 SER A C 1
ATOM 705 O O . SER A 1 90 ? -5.630 19.197 -6.439 1.00 88.12 90 SER A O 1
ATOM 707 N N . PRO A 1 91 ? -6.220 17.027 -6.229 1.00 92.06 91 PRO A N 1
ATOM 708 C CA . PRO A 1 91 ? -5.957 15.582 -6.272 1.00 92.06 91 PRO A CA 1
ATOM 709 C C . PRO A 1 91 ? -5.521 15.128 -7.674 1.00 92.06 91 PRO A C 1
ATOM 711 O O . PRO A 1 91 ? -5.759 15.837 -8.658 1.00 92.06 91 PRO A O 1
ATOM 714 N N . SER A 1 92 ? -4.910 13.945 -7.787 1.00 95.94 92 SER A N 1
ATOM 715 C CA . SER A 1 92 ? -4.516 13.433 -9.105 1.00 95.94 92 SER A CA 1
ATOM 716 C C . SER A 1 92 ? -5.741 13.206 -10.022 1.00 95.94 92 SER A C 1
ATOM 718 O O . SER A 1 92 ? -6.786 12.747 -9.540 1.00 95.94 92 SER A O 1
ATOM 720 N N . PRO A 1 93 ? -5.681 13.542 -11.329 1.00 96.94 93 PRO A N 1
ATOM 721 C CA . PRO A 1 93 ? -6.886 13.667 -12.155 1.00 96.94 93 PRO A CA 1
ATOM 722 C C . PRO A 1 93 ? -7.568 12.340 -12.496 1.00 96.94 93 PRO A C 1
ATOM 724 O O . PRO A 1 93 ? -8.799 12.284 -12.547 1.00 96.94 93 PRO A O 1
ATOM 727 N N . ASN A 1 94 ? -6.802 11.275 -12.754 1.00 97.88 94 ASN A N 1
ATOM 728 C CA . ASN A 1 94 ? -7.371 9.959 -13.043 1.00 97.88 94 ASN A CA 1
ATOM 729 C C . ASN A 1 94 ? -7.931 9.326 -11.773 1.00 97.88 94 ASN A C 1
ATOM 731 O O . ASN A 1 94 ? -9.011 8.745 -11.829 1.00 97.88 94 ASN A O 1
ATOM 735 N N . PHE A 1 95 ? -7.252 9.500 -10.635 1.00 97.75 95 PHE A N 1
ATOM 736 C CA . PHE A 1 95 ? -7.771 9.113 -9.327 1.00 97.75 95 PHE A CA 1
ATOM 737 C C . PHE A 1 95 ? -9.115 9.785 -9.054 1.00 97.75 95 PHE A C 1
ATOM 739 O O . PHE A 1 95 ? -10.113 9.091 -8.892 1.00 97.75 95 PHE A O 1
ATOM 746 N N . ARG A 1 96 ? -9.176 11.122 -9.091 1.00 97.25 96 ARG A N 1
ATOM 747 C CA . ARG A 1 96 ? -10.420 11.866 -8.855 1.00 97.25 96 ARG A CA 1
ATOM 748 C C . ARG A 1 96 ? -11.558 11.362 -9.741 1.00 97.25 96 ARG A C 1
ATOM 750 O O . ARG A 1 96 ? -12.621 11.030 -9.225 1.00 97.25 96 ARG A O 1
ATOM 757 N N . ARG A 1 97 ? -11.314 11.277 -11.053 1.00 98.31 97 ARG A N 1
ATOM 758 C CA . ARG A 1 97 ? -12.307 10.807 -12.022 1.00 98.31 97 ARG A CA 1
ATOM 759 C C . ARG A 1 97 ? -12.789 9.397 -11.684 1.00 98.31 97 ARG A C 1
ATOM 761 O O . ARG A 1 97 ? -13.989 9.162 -11.636 1.00 98.31 97 ARG A O 1
ATOM 768 N N . ALA A 1 98 ? -11.869 8.482 -11.383 1.00 98.25 98 ALA A N 1
ATOM 769 C CA . ALA A 1 98 ? -12.213 7.097 -11.094 1.00 98.25 98 ALA A CA 1
ATOM 770 C C . ALA A 1 98 ? -13.086 6.945 -9.839 1.00 98.25 98 ALA A C 1
ATOM 772 O O . ALA A 1 98 ? -13.990 6.107 -9.838 1.00 98.25 98 ALA A O 1
ATOM 773 N N . ILE A 1 99 ? -12.840 7.762 -8.807 1.00 97.25 99 ILE A N 1
ATOM 774 C CA . ILE A 1 99 ? -13.642 7.800 -7.577 1.00 97.25 99 ILE A CA 1
ATOM 775 C C . ILE A 1 99 ? -15.017 8.424 -7.827 1.00 97.25 99 ILE A C 1
ATOM 777 O O . ILE A 1 99 ? -16.022 7.839 -7.430 1.00 97.25 99 ILE A O 1
ATOM 781 N N . GLU A 1 100 ? -15.076 9.582 -8.494 1.00 97.69 100 GLU A N 1
ATOM 782 C CA . GLU A 1 100 ? -16.335 10.282 -8.802 1.00 97.69 100 GLU A CA 1
ATOM 783 C C . GLU A 1 100 ? -17.255 9.442 -9.710 1.00 97.69 100 GLU A C 1
ATOM 785 O O . GLU A 1 100 ? -18.472 9.461 -9.539 1.00 97.69 100 GLU A O 1
ATOM 790 N N . GLU A 1 101 ? -16.683 8.658 -10.629 1.00 98.12 101 GLU A N 1
ATOM 791 C CA . GLU A 1 101 ? -17.412 7.736 -11.513 1.00 98.12 101 GLU A CA 1
ATOM 792 C C . GLU A 1 101 ? -17.718 6.373 -10.863 1.00 98.12 101 GLU A C 1
ATOM 794 O O . GLU A 1 101 ? -18.467 5.576 -11.428 1.00 98.12 101 GLU A O 1
ATOM 799 N N . GLY A 1 102 ? -17.138 6.070 -9.696 1.00 97.31 102 GLY A N 1
ATOM 800 C CA . GLY A 1 102 ? -17.295 4.774 -9.027 1.00 97.31 102 GLY A CA 1
ATOM 801 C C . GLY A 1 102 ? -16.683 3.593 -9.793 1.00 97.31 102 GLY A C 1
ATOM 802 O O . GLY A 1 102 ? -17.137 2.459 -9.643 1.00 97.31 102 GLY A O 1
ATOM 803 N N . SER A 1 103 ? -15.672 3.848 -10.628 1.00 97.62 103 SER A N 1
ATOM 804 C CA . SER A 1 103 ? -15.037 2.836 -11.490 1.00 97.62 103 SER A CA 1
ATOM 805 C C . SER A 1 103 ? -14.015 1.949 -10.767 1.00 97.62 103 SER A C 1
ATOM 807 O O . SER A 1 103 ? -13.697 0.865 -11.257 1.00 97.62 103 SER A O 1
ATOM 809 N N . ILE A 1 104 ? -13.530 2.379 -9.596 1.00 97.44 104 ILE A N 1
ATOM 810 C CA . ILE A 1 104 ? -12.659 1.597 -8.709 1.00 97.44 104 ILE A CA 1
ATOM 811 C C . ILE A 1 104 ? -13.186 1.614 -7.272 1.00 97.44 104 ILE A C 1
ATOM 813 O O . ILE A 1 104 ? -13.842 2.562 -6.837 1.00 97.44 104 ILE A O 1
ATOM 817 N N . GLU A 1 105 ? -12.864 0.572 -6.510 1.00 96.38 105 GLU A N 1
ATOM 818 C CA . GLU A 1 105 ? -13.056 0.559 -5.059 1.00 96.38 105 GLU A CA 1
ATOM 819 C C . GLU A 1 105 ? -11.987 1.421 -4.380 1.00 96.38 105 GLU A C 1
ATOM 821 O O . GLU A 1 105 ? -10.838 1.473 -4.825 1.00 96.38 105 GLU A O 1
ATOM 826 N N . TRP A 1 106 ? -12.329 2.057 -3.262 1.00 96.44 106 TRP A N 1
ATOM 827 C CA . TRP A 1 106 ? -11.377 2.874 -2.520 1.00 96.44 106 TRP A CA 1
ATOM 828 C C . TRP A 1 106 ? -11.622 2.822 -1.021 1.00 96.44 106 TRP A C 1
ATOM 830 O O . TRP A 1 106 ? -12.763 2.768 -0.575 1.00 96.44 106 TRP A O 1
ATOM 840 N N . GLU A 1 107 ? -10.552 2.872 -0.238 1.00 96.81 107 GLU A N 1
ATOM 841 C CA . GLU A 1 107 ? -10.625 3.062 1.206 1.00 96.81 107 GLU A CA 1
ATOM 842 C C . GLU A 1 107 ? -9.578 4.074 1.662 1.00 96.81 107 GLU A C 1
ATOM 844 O O . GLU A 1 107 ? -8.415 4.006 1.256 1.00 96.81 107 GLU A O 1
ATOM 849 N N . ASP A 1 108 ? -9.984 4.994 2.532 1.00 95.25 108 ASP A N 1
ATOM 850 C CA . ASP A 1 108 ? -9.115 6.038 3.054 1.00 95.25 108 ASP A CA 1
ATOM 851 C C . ASP A 1 108 ? -8.645 5.738 4.483 1.00 95.25 108 ASP A C 1
ATOM 853 O O . ASP A 1 108 ? -9.407 5.350 5.367 1.00 95.25 108 ASP A O 1
ATOM 857 N N . TYR A 1 109 ? -7.363 5.955 4.742 1.00 97.12 109 TYR A N 1
ATOM 858 C CA . TYR A 1 109 ? -6.790 5.932 6.089 1.00 97.12 109 TYR A CA 1
ATOM 859 C C . TYR A 1 109 ? -6.109 7.264 6.364 1.00 97.12 109 TYR A C 1
ATOM 861 O O . TYR A 1 109 ? -5.739 7.976 5.439 1.00 97.12 109 TYR A O 1
ATOM 869 N N . SER A 1 110 ? -5.938 7.659 7.628 1.00 97.38 110 SER A N 1
ATOM 870 C CA . SER A 1 110 ? -5.069 8.811 7.877 1.00 97.38 110 SER A CA 1
ATOM 871 C C . SER A 1 110 ? -3.651 8.453 7.431 1.00 97.38 110 SER A C 1
ATOM 873 O O . SER A 1 110 ? -3.286 7.278 7.437 1.00 97.38 110 SER A O 1
ATOM 875 N N . ASN A 1 111 ? -2.820 9.447 7.112 1.00 95.94 111 ASN A N 1
ATOM 876 C CA . ASN A 1 111 ? -1.427 9.200 6.721 1.00 95.94 111 ASN A CA 1
ATOM 877 C C . ASN A 1 111 ? -0.696 8.292 7.721 1.00 95.94 111 ASN A C 1
ATOM 879 O O . ASN A 1 111 ? -0.072 7.304 7.348 1.00 95.94 111 ASN A O 1
ATOM 883 N N . PHE A 1 112 ? -0.857 8.568 9.018 1.00 96.81 112 PHE A N 1
ATOM 884 C CA . PHE A 1 112 ? -0.267 7.730 10.057 1.00 96.81 112 PHE A CA 1
ATOM 885 C C . PHE A 1 112 ? -0.951 6.360 10.187 1.00 96.81 112 PHE A C 1
ATOM 887 O O . PHE A 1 112 ? -0.273 5.365 10.422 1.00 96.81 112 PHE A O 1
ATOM 894 N N . GLY A 1 113 ? -2.273 6.286 10.003 1.00 97.38 113 GLY A N 1
ATOM 895 C CA . GLY A 1 113 ? -3.016 5.027 9.976 1.00 97.38 113 GLY A CA 1
ATOM 896 C C . GLY A 1 113 ? -2.525 4.102 8.865 1.00 97.38 113 GLY A C 1
ATOM 897 O O . GLY A 1 113 ? -2.188 2.960 9.153 1.00 97.38 113 GLY A O 1
ATOM 898 N N . ALA A 1 114 ? -2.406 4.607 7.633 1.00 97.25 114 ALA A N 1
ATOM 899 C CA . ALA A 1 114 ? -1.880 3.871 6.484 1.00 97.25 114 ALA A CA 1
ATOM 900 C C . ALA A 1 114 ? -0.454 3.357 6.745 1.00 97.25 114 ALA A C 1
ATOM 902 O O . ALA A 1 114 ? -0.197 2.165 6.583 1.00 97.25 114 ALA A O 1
ATOM 903 N N . THR A 1 115 ? 0.439 4.214 7.256 1.00 97.25 115 THR A N 1
ATOM 904 C CA . THR A 1 115 ? 1.807 3.820 7.634 1.00 97.25 115 THR A CA 1
ATOM 905 C C . THR A 1 115 ? 1.808 2.682 8.648 1.00 97.25 115 THR A C 1
ATOM 907 O O . THR A 1 115 ? 2.518 1.692 8.475 1.00 97.25 115 THR A O 1
ATOM 910 N N . LEU A 1 116 ? 0.990 2.783 9.699 1.00 98.00 116 LEU A N 1
ATOM 911 C CA . LEU A 1 116 ? 0.924 1.758 10.736 1.00 98.00 116 LEU A CA 1
ATOM 912 C C . LEU A 1 116 ? 0.450 0.406 10.197 1.00 98.00 116 LEU A C 1
ATOM 914 O O . LEU A 1 116 ? 0.912 -0.621 10.686 1.00 98.00 116 LEU A O 1
ATOM 918 N N . ARG A 1 117 ? -0.394 0.367 9.161 1.00 97.81 117 ARG A N 1
ATOM 919 C CA . ARG A 1 117 ? -0.768 -0.907 8.527 1.00 97.81 117 ARG A CA 1
ATOM 920 C C . ARG A 1 117 ? 0.458 -1.636 7.972 1.00 97.81 117 ARG A C 1
ATOM 922 O O . ARG A 1 117 ? 0.581 -2.840 8.191 1.00 97.81 117 ARG A O 1
ATOM 929 N N . PHE A 1 118 ? 1.382 -0.925 7.321 1.00 97.88 118 PHE A N 1
ATOM 930 C CA . PHE A 1 118 ? 2.644 -1.509 6.847 1.00 97.88 118 PHE A CA 1
ATOM 931 C C . PHE A 1 118 ? 3.592 -1.860 7.993 1.00 97.88 118 PHE A C 1
ATOM 933 O O . PHE A 1 118 ? 4.201 -2.923 7.966 1.00 97.88 118 PHE A O 1
ATOM 940 N N . VAL A 1 119 ? 3.683 -1.022 9.033 1.00 98.12 119 VAL A N 1
ATOM 941 C CA . VAL A 1 119 ? 4.487 -1.336 10.229 1.00 98.12 119 VAL A CA 1
ATOM 942 C C . VAL A 1 119 ? 4.018 -2.647 10.862 1.00 98.12 119 VAL A C 1
ATOM 944 O O . VAL A 1 119 ? 4.833 -3.522 11.140 1.00 98.12 119 VAL A O 1
ATOM 947 N N . GLY A 1 120 ? 2.708 -2.819 11.048 1.00 98.00 120 GLY A N 1
ATOM 948 C CA . GLY A 1 120 ? 2.144 -4.057 11.578 1.00 98.00 120 GLY A CA 1
ATOM 949 C C . GLY A 1 120 ? 2.425 -5.265 10.678 1.00 98.00 120 GLY A C 1
ATOM 950 O O . GLY A 1 120 ? 2.786 -6.333 11.177 1.00 98.00 120 GLY A O 1
ATOM 951 N N . GLY A 1 121 ? 2.344 -5.081 9.355 1.00 97.44 121 GLY A N 1
ATOM 952 C CA . GLY A 1 121 ? 2.730 -6.085 8.361 1.00 97.44 121 GLY A CA 1
ATOM 953 C C . GLY A 1 121 ? 4.185 -6.528 8.511 1.00 97.44 121 GLY A C 1
ATOM 954 O O . GLY A 1 121 ? 4.443 -7.713 8.711 1.00 97.44 121 GLY A O 1
ATOM 955 N N . ALA A 1 122 ? 5.110 -5.566 8.527 1.00 97.94 122 ALA A N 1
ATOM 956 C CA . ALA A 1 122 ? 6.551 -5.775 8.666 1.00 97.94 122 ALA A CA 1
ATOM 957 C C . ALA A 1 122 ? 6.970 -6.396 10.010 1.00 97.94 122 ALA A C 1
ATOM 959 O O . ALA A 1 122 ? 8.029 -7.018 10.110 1.00 97.94 122 ALA A O 1
ATOM 960 N N . LEU A 1 123 ? 6.163 -6.204 11.057 1.00 97.88 123 LEU A N 1
ATOM 961 C CA . LEU A 1 123 ? 6.355 -6.818 12.372 1.00 97.88 123 LEU A CA 1
ATOM 962 C C . LEU A 1 123 ? 5.706 -8.205 12.491 1.00 97.88 123 LEU A C 1
ATOM 964 O O . LEU A 1 123 ? 5.885 -8.872 13.508 1.00 97.88 123 LEU A O 1
ATOM 968 N N . GLY A 1 124 ? 4.937 -8.647 11.494 1.00 96.50 124 GLY A N 1
ATOM 969 C CA . GLY A 1 124 ? 4.243 -9.931 11.548 1.00 96.50 124 GLY A CA 1
ATOM 970 C C . GLY A 1 124 ? 3.032 -9.955 12.492 1.00 96.50 124 GLY A C 1
ATOM 971 O O . GLY A 1 124 ? 2.514 -11.033 12.781 1.00 96.50 124 GLY A O 1
ATOM 972 N N . ILE A 1 125 ? 2.526 -8.798 12.926 1.00 97.12 125 ILE A N 1
ATOM 973 C CA . ILE A 1 125 ? 1.377 -8.681 13.843 1.00 97.12 125 ILE A CA 1
ATOM 974 C C . ILE A 1 125 ? 0.081 -8.355 13.084 1.00 97.12 125 ILE A C 1
ATOM 976 O O . ILE A 1 125 ? 0.143 -7.793 11.991 1.00 97.12 125 ILE A O 1
ATOM 980 N N . PRO A 1 126 ? -1.106 -8.708 13.612 1.00 96.31 126 PRO A N 1
ATOM 981 C CA . PRO A 1 126 ? -2.361 -8.600 12.859 1.00 96.31 126 PRO A CA 1
ATOM 982 C C . PRO A 1 126 ? -2.946 -7.181 12.780 1.00 96.31 126 PRO A C 1
ATOM 984 O O . PRO A 1 126 ? -3.724 -6.897 11.871 1.00 96.31 126 PRO A O 1
ATOM 987 N N . PHE A 1 127 ? -2.603 -6.290 13.713 1.00 97.75 127 PHE A N 1
ATOM 988 C CA . PHE A 1 127 ? -3.113 -4.917 13.747 1.00 97.75 127 PHE A CA 1
ATOM 989 C C . PHE A 1 127 ? -2.168 -3.974 14.499 1.00 97.75 127 PHE A C 1
ATOM 991 O O . PHE A 1 127 ? -1.321 -4.422 15.273 1.00 97.75 127 PHE A O 1
ATOM 998 N N . MET A 1 128 ? -2.372 -2.665 14.325 1.00 98.25 128 MET A N 1
ATOM 999 C CA . MET A 1 128 ? -1.687 -1.606 15.072 1.00 98.25 128 MET A CA 1
ATOM 1000 C C . MET A 1 128 ? -2.678 -0.681 15.793 1.00 98.25 128 MET A C 1
ATOM 1002 O O . MET A 1 128 ? -3.651 -0.246 15.173 1.00 98.25 128 MET A O 1
ATOM 1006 N N . PRO A 1 129 ? -2.442 -0.329 17.071 1.00 97.69 129 PRO A N 1
ATOM 1007 C CA . PRO A 1 129 ? -3.227 0.679 17.777 1.00 97.69 129 PRO A CA 1
ATOM 1008 C C . PRO A 1 129 ? -2.751 2.108 17.455 1.00 97.69 129 PRO A C 1
ATOM 1010 O O . PRO A 1 129 ? -1.557 2.365 17.311 1.00 97.69 129 PRO A O 1
ATOM 1013 N N . THR A 1 130 ? -3.674 3.069 17.390 1.00 97.75 130 THR A N 1
ATOM 1014 C CA . THR A 1 130 ? -3.375 4.495 17.189 1.00 97.75 130 THR A CA 1
ATOM 1015 C C . THR A 1 130 ? -4.474 5.404 17.737 1.00 97.75 130 THR A C 1
ATOM 1017 O O . THR A 1 130 ? -5.633 5.010 17.829 1.00 97.75 130 THR A O 1
ATOM 1020 N N . LYS A 1 131 ? -4.133 6.653 18.077 1.00 97.12 131 LYS A N 1
ATOM 1021 C CA . LYS A 1 131 ? -5.128 7.721 18.298 1.00 97.12 131 LYS A CA 1
ATOM 1022 C C . LYS A 1 131 ? -5.510 8.442 17.003 1.00 97.12 131 LYS A C 1
ATOM 1024 O O . LYS A 1 131 ? -6.462 9.215 16.993 1.00 97.12 131 LYS A O 1
ATOM 1029 N N . SER A 1 132 ? -4.776 8.214 15.913 1.00 96.94 132 SER A N 1
ATOM 1030 C CA . SER A 1 132 ? -5.105 8.808 14.618 1.00 96.94 132 SER A CA 1
ATOM 1031 C C . SER A 1 132 ? -6.494 8.362 14.151 1.00 96.94 132 SER A C 1
ATOM 1033 O O . SER A 1 132 ? -6.932 7.265 14.487 1.00 96.94 132 SER A O 1
ATOM 1035 N N . MET A 1 133 ? -7.180 9.215 13.385 1.00 97.12 133 MET A N 1
ATOM 1036 C CA . MET A 1 133 ? -8.575 9.055 12.932 1.00 97.12 133 MET A CA 1
ATOM 1037 C C . MET A 1 133 ? -9.650 9.190 14.024 1.00 97.12 133 MET A C 1
ATOM 1039 O O . MET A 1 133 ? -10.797 9.481 13.691 1.00 97.12 133 MET A O 1
ATOM 1043 N N . LEU A 1 134 ? -9.330 9.036 15.317 1.00 96.19 134 LEU A N 1
ATOM 1044 C CA . LEU A 1 134 ? -10.322 9.270 16.372 1.00 96.19 134 LEU A CA 1
ATOM 1045 C C . LEU A 1 134 ? -10.884 10.690 16.291 1.00 96.19 134 LEU A C 1
ATOM 1047 O O . LEU A 1 134 ? -10.147 11.664 16.171 1.00 96.19 134 LEU A O 1
ATOM 1051 N N . GLY A 1 135 ? -12.208 10.791 16.390 1.00 95.31 135 GLY A N 1
ATOM 1052 C CA . GLY A 1 135 ? -12.919 12.066 16.320 1.00 95.31 135 GLY A CA 1
ATOM 1053 C C . GLY A 1 135 ? -13.143 12.600 14.903 1.00 95.31 135 GLY A C 1
ATOM 1054 O O . GLY A 1 135 ? -13.836 13.603 14.767 1.00 95.31 135 GLY A O 1
ATOM 1055 N N . SER A 1 136 ? -12.632 11.939 13.859 1.00 96.94 136 SER A N 1
ATOM 1056 C CA . SER A 1 136 ? -12.922 12.295 12.468 1.00 96.94 136 SER A CA 1
ATOM 1057 C C . SER A 1 136 ? -13.989 11.388 11.850 1.00 96.94 136 SER A C 1
ATOM 1059 O O . SER A 1 136 ? -14.363 10.344 12.397 1.00 96.94 136 SER A O 1
ATOM 1061 N N . ASP A 1 137 ? -14.462 11.779 10.668 1.00 96.00 137 ASP A N 1
ATOM 1062 C CA . ASP A 1 137 ? -15.383 10.966 9.875 1.00 96.00 137 ASP A CA 1
ATOM 1063 C C . ASP A 1 137 ? -14.751 9.660 9.385 1.00 96.00 137 ASP A C 1
ATOM 1065 O O . ASP A 1 137 ? -15.489 8.743 9.061 1.00 96.00 137 ASP A O 1
ATOM 1069 N N . MET A 1 138 ? -13.426 9.500 9.423 1.00 95.44 138 MET A N 1
ATOM 1070 C CA . MET A 1 138 ? -12.755 8.274 8.962 1.00 95.44 138 MET A CA 1
ATOM 1071 C C . MET A 1 138 ? -13.128 7.038 9.793 1.00 95.44 138 MET A C 1
ATOM 1073 O O . MET A 1 138 ? -13.054 5.914 9.304 1.00 95.44 138 MET A O 1
ATOM 1077 N N . VAL A 1 139 ? -13.555 7.243 11.046 1.00 96.50 139 VAL A N 1
ATOM 1078 C CA . VAL A 1 139 ? -14.086 6.176 11.910 1.00 96.50 139 VAL A CA 1
ATOM 1079 C C . VAL A 1 139 ? -15.510 5.783 11.510 1.00 96.50 139 VAL A C 1
ATOM 1081 O O . VAL A 1 139 ? -15.897 4.636 11.707 1.00 96.50 139 VAL A O 1
ATOM 1084 N N . LYS A 1 140 ? -16.286 6.714 10.945 1.00 95.00 140 LYS A N 1
ATOM 1085 C CA . LYS A 1 140 ? -17.733 6.567 10.709 1.00 95.00 140 LYS A CA 1
ATOM 1086 C C . LYS A 1 140 ? -18.100 6.322 9.245 1.00 95.00 140 LYS A C 1
ATOM 1088 O O . LYS A 1 140 ? -19.111 5.688 8.976 1.00 95.00 140 LYS A O 1
ATOM 1093 N N . LYS A 1 141 ? -17.320 6.872 8.316 1.00 95.44 141 LYS A N 1
ATOM 1094 C CA . LYS A 1 141 ? -17.527 6.841 6.868 1.00 95.44 141 LYS A CA 1
ATOM 1095 C C . LYS A 1 141 ? -16.384 6.068 6.241 1.00 95.44 141 LYS A C 1
ATOM 1097 O O . LYS A 1 141 ? -15.217 6.432 6.390 1.00 95.44 141 LYS A O 1
ATOM 1102 N N . TRP A 1 142 ? -16.729 4.953 5.623 1.00 95.94 142 TRP A N 1
ATOM 1103 C CA . TRP A 1 142 ? -15.779 4.033 5.020 1.00 95.94 142 TRP A CA 1
ATOM 1104 C C . TRP A 1 142 ? -16.022 4.038 3.515 1.00 95.94 142 TRP A C 1
ATOM 1106 O O . TRP A 1 142 ? -17.176 3.988 3.086 1.00 95.94 142 TRP A O 1
ATOM 111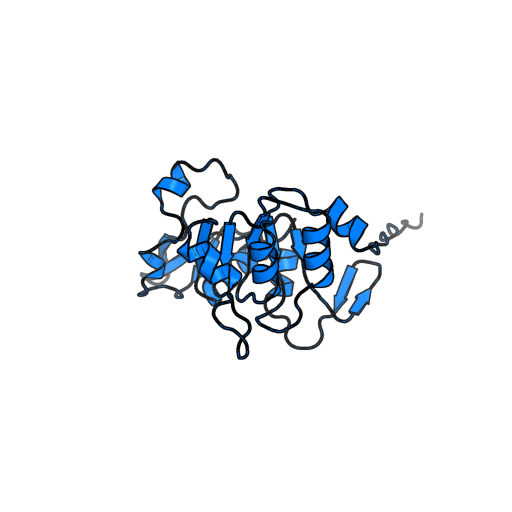6 N N . GLY A 1 143 ? -14.952 4.130 2.728 1.00 95.44 143 GLY A N 1
ATOM 1117 C CA . GLY A 1 143 ? -15.037 4.094 1.271 1.00 95.44 143 GLY A CA 1
ATOM 1118 C C . GLY A 1 143 ? -15.551 2.744 0.771 1.00 95.44 143 GLY A C 1
ATOM 1119 O O . GLY A 1 143 ? -16.346 2.694 -0.169 1.00 95.44 143 GLY A O 1
ATOM 1120 N N . ILE A 1 144 ? -15.202 1.657 1.474 1.00 95.31 144 ILE A N 1
ATOM 1121 C CA . ILE A 1 144 ? -15.805 0.334 1.285 1.00 95.31 144 ILE A CA 1
ATOM 1122 C C . ILE A 1 144 ? -16.727 0.049 2.477 1.00 95.31 144 ILE A C 1
ATOM 1124 O O . ILE A 1 144 ? -16.226 -0.228 3.576 1.00 95.31 144 ILE A O 1
ATOM 1128 N N . PRO A 1 145 ? -18.060 0.095 2.273 1.00 93.25 145 PRO A N 1
ATOM 1129 C CA . PRO A 1 145 ? -19.040 -0.160 3.324 1.00 93.25 145 PRO A CA 1
ATOM 1130 C C . PRO A 1 145 ? -18.879 -1.540 3.964 1.00 93.25 145 PRO A C 1
ATOM 1132 O O . PRO A 1 145 ? -18.381 -2.478 3.334 1.00 93.25 145 PRO A O 1
ATOM 1135 N N . GLN A 1 146 ? -19.330 -1.666 5.213 1.00 92.69 146 GLN A N 1
ATOM 1136 C CA . GLN A 1 146 ? -19.248 -2.912 5.978 1.00 92.69 146 GLN A CA 1
ATOM 1137 C C . GLN A 1 146 ? -19.967 -4.062 5.256 1.00 92.69 146 GLN A C 1
ATOM 1139 O O . GLN A 1 146 ? -19.434 -5.165 5.197 1.00 92.69 146 GLN A O 1
ATOM 1144 N N . GLU A 1 147 ? -21.107 -3.791 4.620 1.00 90.75 147 GLU A N 1
ATOM 1145 C CA . GLU A 1 147 ? -21.894 -4.790 3.889 1.00 90.75 147 GLU A CA 1
ATOM 1146 C C . GLU A 1 147 ? -21.079 -5.397 2.737 1.00 90.75 147 GLU A C 1
ATOM 1148 O O . GLU A 1 147 ? -20.999 -6.614 2.593 1.00 90.75 147 GLU A O 1
ATOM 1153 N N . LYS A 1 148 ? -20.352 -4.563 1.977 1.00 88.88 148 LYS A N 1
ATOM 1154 C CA . LYS A 1 148 ? -19.465 -5.040 0.901 1.00 88.88 148 LYS A CA 1
ATOM 1155 C C . LYS A 1 148 ? -18.279 -5.855 1.420 1.00 88.88 148 LYS A C 1
ATOM 1157 O O . LYS A 1 148 ? -17.776 -6.717 0.702 1.00 88.88 148 LYS A O 1
ATOM 1162 N N . ARG A 1 149 ? -17.807 -5.583 2.642 1.00 90.56 149 ARG A N 1
ATOM 1163 C CA . ARG A 1 149 ? -16.737 -6.368 3.286 1.00 90.56 149 ARG A CA 1
ATOM 1164 C C . ARG A 1 149 ? -17.237 -7.746 3.712 1.00 90.56 149 ARG A C 1
ATOM 1166 O O . ARG A 1 149 ? -16.481 -8.705 3.626 1.00 90.56 149 ARG A O 1
ATOM 1173 N N . GLU A 1 150 ? -18.496 -7.844 4.130 1.00 85.00 150 GLU A N 1
ATOM 1174 C CA . GLU A 1 150 ? -19.145 -9.096 4.544 1.00 85.00 150 GLU A CA 1
ATOM 1175 C C . GLU A 1 150 ? -19.567 -9.966 3.352 1.00 85.00 150 GLU A C 1
ATOM 1177 O O . GLU A 1 150 ? -19.438 -11.187 3.401 1.00 85.00 150 GLU A O 1
ATOM 1182 N N . GLU A 1 151 ? -20.015 -9.343 2.261 1.00 82.00 151 GLU A N 1
ATOM 1183 C CA . GLU A 1 151 ? -20.319 -10.011 0.986 1.00 82.00 151 GLU A CA 1
ATOM 1184 C C . GLU A 1 151 ? -19.055 -10.434 0.215 1.00 82.00 151 GLU A C 1
ATOM 1186 O O . GLU A 1 151 ? -19.097 -11.295 -0.672 1.00 82.00 151 GLU A O 1
ATOM 1191 N N . GLY A 1 152 ? -17.933 -9.776 0.511 1.00 65.88 152 GLY A N 1
ATOM 1192 C CA . GLY A 1 152 ? -16.704 -9.825 -0.262 1.00 65.88 152 GLY A CA 1
ATOM 1193 C C . GLY A 1 152 ? -16.058 -11.210 -0.310 1.00 65.88 152 GLY A C 1
ATOM 1194 O O . GLY A 1 152 ? -15.812 -11.853 0.704 1.00 65.88 152 GLY A O 1
ATOM 1195 N N . LYS A 1 153 ? -15.692 -11.639 -1.523 1.00 66.88 153 LYS A N 1
ATOM 1196 C CA . LYS A 1 153 ? -14.892 -12.854 -1.772 1.00 66.88 153 LYS A CA 1
ATOM 1197 C C . LYS A 1 153 ? -13.382 -12.627 -1.702 1.00 66.88 153 LYS A C 1
ATOM 1199 O O . LYS A 1 153 ? -12.636 -13.569 -1.935 1.00 66.88 153 LYS A O 1
ATOM 1204 N N . ASP A 1 154 ? -12.934 -11.392 -1.484 1.00 77.31 154 ASP A N 1
ATOM 1205 C CA . ASP A 1 154 ? -11.512 -11.063 -1.434 1.00 77.31 154 ASP A CA 1
ATOM 1206 C C . ASP A 1 154 ? -10.965 -11.358 -0.026 1.00 77.31 154 ASP A C 1
ATOM 1208 O O . ASP A 1 154 ? -11.217 -10.575 0.892 1.00 77.31 154 ASP A O 1
ATOM 1212 N N . PRO A 1 155 ? -10.215 -12.460 0.168 1.00 77.69 155 PRO A N 1
ATOM 1213 C CA . PRO A 1 155 ? -9.725 -12.850 1.488 1.00 77.69 155 PRO A CA 1
ATOM 1214 C C . PRO A 1 155 ? -8.676 -11.875 2.043 1.00 77.69 155 PRO A C 1
ATOM 1216 O O . PRO A 1 155 ? -8.353 -11.939 3.228 1.00 77.69 155 PRO A O 1
ATOM 1219 N N . ARG A 1 156 ? -8.121 -10.991 1.203 1.00 85.00 156 ARG A N 1
ATOM 1220 C CA . ARG A 1 156 ? -7.115 -9.994 1.590 1.00 85.00 156 ARG A CA 1
ATOM 1221 C C . ARG A 1 156 ? -7.746 -8.659 1.998 1.00 85.00 156 ARG A C 1
ATOM 1223 O O . ARG A 1 156 ? -7.050 -7.816 2.567 1.00 85.00 156 ARG A O 1
ATOM 1230 N N . LEU A 1 157 ? -9.040 -8.442 1.744 1.00 91.06 157 LEU A N 1
ATOM 1231 C CA . LEU A 1 157 ? -9.762 -7.292 2.285 1.00 91.06 157 LEU A CA 1
ATOM 1232 C C . LEU A 1 157 ? -10.091 -7.552 3.760 1.00 91.06 157 LEU A C 1
ATOM 1234 O O . LEU A 1 157 ? -10.765 -8.519 4.101 1.00 91.06 157 LEU A O 1
ATOM 1238 N N . ALA A 1 158 ? -9.634 -6.672 4.652 1.00 92.62 158 ALA A N 1
ATOM 1239 C CA . ALA A 1 158 ? -9.929 -6.812 6.075 1.00 92.62 158 ALA A CA 1
ATOM 1240 C C . ALA A 1 158 ? -11.447 -6.772 6.342 1.00 92.62 158 ALA A C 1
ATOM 1242 O O . ALA A 1 158 ? -12.154 -5.908 5.816 1.00 92.62 158 ALA A O 1
ATOM 1243 N N . SER A 1 159 ? -11.933 -7.657 7.219 1.00 92.38 159 SER A N 1
ATOM 1244 C CA . SER A 1 159 ? -13.361 -7.762 7.571 1.00 92.38 159 SER A CA 1
ATOM 1245 C C . SER A 1 159 ? -13.944 -6.474 8.159 1.00 92.38 159 SER A C 1
ATOM 1247 O O . SER A 1 159 ? -15.136 -6.209 8.025 1.00 92.38 159 SER A O 1
ATOM 1249 N N . LYS A 1 160 ? -13.092 -5.654 8.780 1.00 94.44 160 LYS A N 1
ATOM 1250 C CA . LYS A 1 160 ? -13.387 -4.290 9.214 1.00 94.44 160 LYS A CA 1
ATOM 1251 C C . LYS A 1 160 ? -12.274 -3.361 8.752 1.00 94.44 160 LYS A C 1
ATOM 1253 O O . LYS A 1 160 ? -11.100 -3.729 8.807 1.00 94.44 160 LYS A O 1
ATOM 1258 N N . LYS A 1 161 ? -12.628 -2.132 8.360 1.00 96.25 161 LYS A N 1
ATOM 1259 C CA . LYS A 1 161 ? -11.647 -1.074 8.066 1.00 96.25 161 LYS A CA 1
ATOM 1260 C C . LYS A 1 161 ? -10.776 -0.782 9.288 1.00 96.25 161 LYS A C 1
ATOM 1262 O O . LYS A 1 161 ? -9.562 -0.624 9.155 1.00 96.25 161 LYS A O 1
ATOM 1267 N N . LEU A 1 162 ? -11.419 -0.676 10.449 1.00 97.38 162 LEU A N 1
ATOM 1268 C CA . LEU A 1 162 ? -10.832 -0.367 11.748 1.00 97.38 162 LEU A CA 1
ATOM 1269 C C . LEU A 1 162 ? -11.780 -0.794 12.878 1.00 97.38 162 LEU A C 1
ATOM 1271 O O . LEU A 1 162 ? -12.955 -1.060 12.632 1.00 97.38 162 LEU A O 1
ATOM 1275 N N . GLU A 1 163 ? -11.285 -0.810 14.114 1.00 97.50 163 GLU A N 1
ATOM 1276 C CA . GLU A 1 163 ? -12.093 -1.037 15.321 1.00 97.50 163 GLU A CA 1
ATOM 1277 C C . GLU A 1 163 ? -11.694 -0.042 16.416 1.00 97.50 163 GLU A C 1
ATOM 1279 O O . GLU A 1 163 ? -10.507 0.182 16.634 1.00 97.50 163 GLU A O 1
ATOM 1284 N N . VAL A 1 164 ? -12.655 0.551 17.129 1.00 98.19 164 VAL A N 1
ATOM 1285 C CA . VAL A 1 164 ? -12.353 1.413 18.284 1.00 98.19 164 VAL A CA 1
ATOM 1286 C C . VAL A 1 164 ? -12.490 0.600 19.560 1.00 98.19 164 VAL A C 1
ATOM 1288 O O . VAL A 1 164 ? -13.578 0.132 19.879 1.00 98.19 164 VAL A O 1
ATOM 1291 N N . ILE A 1 165 ? -11.410 0.493 20.330 1.00 98.12 165 ILE A N 1
ATOM 1292 C CA . ILE A 1 165 ? -11.408 -0.213 21.613 1.00 98.12 165 ILE A CA 1
ATOM 1293 C C . ILE A 1 165 ? -11.02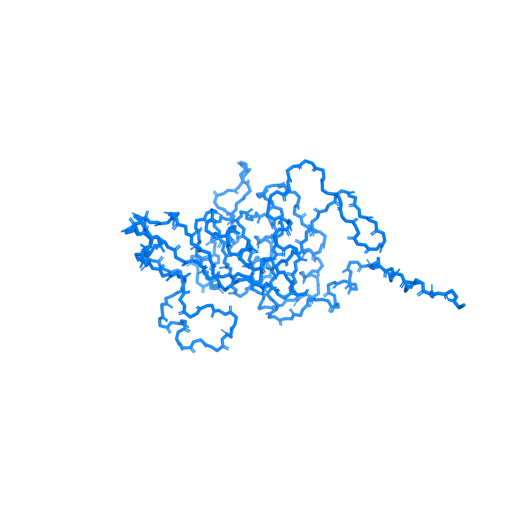5 0.720 22.759 1.00 98.12 165 ILE A C 1
ATOM 1295 O O . ILE A 1 165 ? -10.407 1.768 22.560 1.00 98.12 165 ILE A O 1
ATOM 1299 N N . THR A 1 166 ? -11.352 0.307 23.979 1.00 98.50 166 THR A N 1
ATOM 1300 C CA . THR A 1 166 ? -10.811 0.910 25.198 1.00 98.50 166 THR A CA 1
ATOM 1301 C C . THR A 1 166 ? -9.530 0.173 25.578 1.00 98.50 166 THR A C 1
ATOM 1303 O O . THR A 1 166 ? -9.546 -1.041 25.774 1.00 98.50 166 THR A O 1
ATOM 1306 N N . CYS A 1 167 ? -8.417 0.897 25.678 1.00 97.50 167 CYS A N 1
ATOM 1307 C CA . CYS A 1 167 ? -7.137 0.359 26.115 1.00 97.50 167 CYS A CA 1
ATOM 1308 C C . CYS A 1 167 ? -7.276 -0.231 27.530 1.00 97.50 167 CYS A C 1
ATOM 1310 O O . CYS A 1 167 ? -7.626 0.508 28.454 1.00 97.50 167 CYS A O 1
ATOM 1312 N N . PRO A 1 168 ? -6.964 -1.522 27.743 1.00 97.62 168 PRO A N 1
ATOM 1313 C CA . PRO A 1 168 ? -7.161 -2.166 29.042 1.00 97.62 168 PRO A CA 1
ATOM 1314 C C . PRO A 1 168 ? -6.183 -1.669 30.117 1.00 97.62 168 PRO A C 1
ATOM 1316 O O . PRO A 1 168 ? -6.424 -1.876 31.300 1.00 97.62 168 PRO A O 1
ATOM 1319 N N . PHE A 1 169 ? -5.091 -1.006 29.720 1.00 98.06 169 PHE A N 1
ATOM 1320 C CA . PHE A 1 169 ? -4.066 -0.504 30.639 1.00 98.06 169 PHE A CA 1
ATOM 1321 C C . PHE A 1 169 ? -4.289 0.950 31.062 1.00 98.06 169 PHE A C 1
ATOM 1323 O O . PHE A 1 169 ? -3.889 1.332 32.156 1.00 98.06 169 PHE A O 1
ATOM 1330 N N . THR A 1 170 ? -4.896 1.771 30.199 1.00 97.44 170 THR A N 1
ATOM 1331 C CA . THR A 1 170 ? -5.033 3.222 30.429 1.00 97.44 170 THR A CA 1
ATOM 1332 C C . THR A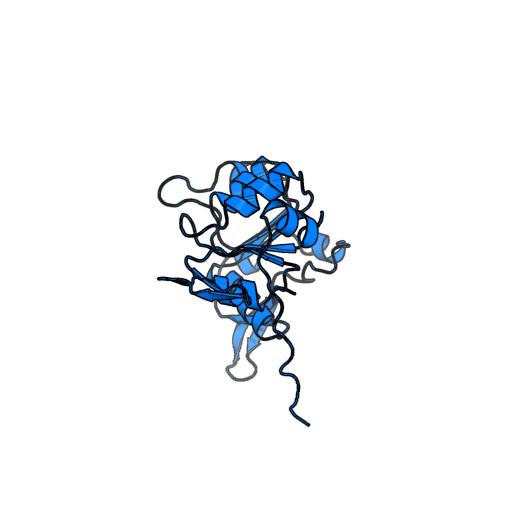 1 170 ? -6.480 3.704 30.476 1.00 97.44 170 THR A C 1
ATOM 1334 O O . THR A 1 170 ? -6.725 4.836 30.878 1.00 97.44 170 THR A O 1
ATOM 1337 N N . GLY A 1 171 ? -7.446 2.890 30.040 1.00 97.62 171 GLY A N 1
ATOM 1338 C CA . GLY A 1 171 ? -8.846 3.299 29.893 1.00 97.62 171 GLY A CA 1
ATOM 1339 C C . GLY A 1 171 ? -9.101 4.266 28.727 1.00 97.62 171 GLY A C 1
ATOM 1340 O O . GLY A 1 171 ? -10.239 4.676 28.507 1.00 97.62 171 GLY A O 1
ATOM 1341 N N . GLU A 1 172 ? -8.075 4.635 27.957 1.00 97.69 172 GLU A N 1
ATOM 1342 C CA . GLU A 1 172 ? -8.223 5.533 26.812 1.00 97.69 172 GLU A CA 1
ATOM 1343 C C . GLU A 1 172 ? -8.815 4.811 25.598 1.00 97.69 172 GLU A C 1
ATOM 1345 O O . GLU A 1 172 ? -8.518 3.643 25.349 1.00 97.69 172 GLU A O 1
ATOM 1350 N N . LYS A 1 173 ? -9.596 5.520 24.778 1.00 98.19 173 LYS A N 1
ATOM 1351 C CA . LYS A 1 173 ? -10.024 4.994 23.475 1.00 98.19 173 LYS A CA 1
ATOM 1352 C C . LYS A 1 173 ? -8.876 5.042 22.467 1.00 98.19 173 LYS A C 1
ATOM 1354 O O . LYS A 1 173 ? -8.193 6.059 22.354 1.00 98.19 173 LYS A O 1
ATOM 1359 N N . VAL A 1 174 ? -8.715 3.966 21.703 1.00 98.06 174 VAL A N 1
ATOM 1360 C CA . VAL A 1 174 ? -7.761 3.841 20.589 1.00 98.06 174 VAL A CA 1
ATOM 1361 C C . VAL A 1 174 ? -8.440 3.194 19.383 1.00 98.06 174 VAL A C 1
ATOM 1363 O O . VAL A 1 174 ? -9.399 2.441 19.535 1.00 98.06 174 VAL A O 1
ATOM 1366 N N . VAL A 1 175 ? -7.943 3.483 18.183 1.00 98.31 175 VAL A N 1
ATOM 1367 C CA . VAL A 1 175 ? -8.322 2.813 16.934 1.00 98.31 175 VAL A CA 1
ATOM 1368 C C . VAL A 1 175 ? -7.320 1.706 16.647 1.00 98.31 175 VAL A C 1
ATOM 1370 O O . VAL A 1 175 ? -6.115 1.937 16.685 1.00 98.31 175 VAL A O 1
ATOM 1373 N N . LEU A 1 176 ? -7.810 0.520 16.318 1.00 98.44 176 LEU A N 1
ATOM 1374 C CA . LEU A 1 176 ? -7.038 -0.571 15.748 1.00 98.44 176 LEU A CA 1
ATOM 1375 C C . LEU A 1 176 ? -7.164 -0.518 14.228 1.00 98.44 176 LEU A C 1
ATOM 1377 O O . LEU A 1 176 ? -8.279 -0.521 13.704 1.00 98.44 176 LEU A O 1
ATOM 1381 N N . VAL A 1 177 ? -6.034 -0.495 13.524 1.00 98.00 177 VAL A N 1
ATOM 1382 C CA . VAL A 1 177 ? -5.983 -0.659 12.065 1.00 98.00 177 VAL A CA 1
ATOM 1383 C C . VAL A 1 177 ? -5.432 -2.039 11.706 1.00 98.00 177 VAL A C 1
ATOM 1385 O O . VAL A 1 177 ? -4.426 -2.444 12.293 1.00 98.00 177 VAL A O 1
ATOM 1388 N N . PRO A 1 178 ? -6.051 -2.772 10.764 1.00 97.38 178 PRO A N 1
ATOM 1389 C CA . PRO A 1 178 ? -5.562 -4.075 10.334 1.00 97.38 178 PRO A CA 1
ATOM 1390 C C . PRO A 1 178 ? -4.246 -3.926 9.567 1.00 97.38 178 PRO A C 1
ATOM 1392 O O . PRO A 1 178 ? -4.112 -3.055 8.700 1.00 97.38 178 PRO A O 1
ATOM 1395 N N . SER A 1 179 ? -3.283 -4.793 9.864 1.00 97.06 179 SER A N 1
ATOM 1396 C CA . SER A 1 179 ? -2.000 -4.820 9.166 1.00 97.06 179 SER A CA 1
ATOM 1397 C C . SER A 1 179 ? -2.180 -5.115 7.677 1.00 97.06 179 SER A C 1
ATOM 1399 O O . SER A 1 179 ? -3.036 -5.904 7.281 1.00 97.06 179 SER A O 1
ATOM 1401 N N . CYS A 1 180 ? -1.351 -4.491 6.846 1.00 94.88 180 CYS A N 1
ATOM 1402 C CA . CYS A 1 180 ? -1.300 -4.726 5.408 1.00 94.88 180 CYS A CA 1
ATOM 1403 C C . CYS A 1 180 ? -0.118 -5.647 5.088 1.00 94.88 180 CYS A C 1
ATOM 1405 O O . CYS A 1 180 ? 0.987 -5.404 5.570 1.00 94.88 180 CYS A O 1
ATOM 1407 N N . ARG A 1 181 ? -0.357 -6.690 4.286 1.00 95.50 181 ARG A N 1
ATOM 1408 C CA . ARG A 1 181 ? 0.665 -7.601 3.748 1.00 95.50 181 ARG A CA 1
ATOM 1409 C C . ARG A 1 181 ? 0.441 -7.761 2.244 1.00 95.50 181 ARG A C 1
ATOM 1411 O O . ARG A 1 181 ? -0.355 -8.622 1.857 1.00 95.50 181 ARG A O 1
ATOM 1418 N N . PRO A 1 182 ? 1.017 -6.866 1.425 1.00 96.75 182 PRO A N 1
ATOM 1419 C CA . PRO A 1 182 ? 0.935 -6.967 -0.028 1.00 96.75 182 PRO A CA 1
ATOM 1420 C C . PRO A 1 182 ? 1.589 -8.258 -0.532 1.00 96.75 182 PRO A C 1
ATOM 1422 O O . PRO A 1 182 ? 2.478 -8.789 0.125 1.00 96.75 182 PRO A O 1
ATOM 1425 N N . ASP A 1 183 ? 1.202 -8.725 -1.717 1.00 97.31 183 ASP A N 1
ATOM 1426 C CA . ASP A 1 183 ? 1.910 -9.824 -2.383 1.00 97.31 183 ASP A CA 1
ATOM 1427 C C . ASP A 1 183 ? 3.288 -9.347 -2.874 1.00 97.31 183 ASP A C 1
ATOM 1429 O O . ASP A 1 183 ? 4.257 -10.092 -2.842 1.00 97.31 183 ASP A O 1
ATOM 1433 N N . VAL A 1 184 ? 3.386 -8.086 -3.320 1.00 98.12 184 VAL A N 1
ATOM 1434 C CA . VAL A 1 184 ? 4.633 -7.492 -3.826 1.00 98.12 184 VAL A CA 1
ATOM 1435 C C . VAL A 1 184 ? 4.792 -6.058 -3.332 1.00 98.12 184 VAL A C 1
ATOM 1437 O O . VAL A 1 184 ? 3.844 -5.271 -3.335 1.00 98.12 184 VAL A O 1
ATOM 1440 N N . ALA A 1 185 ? 6.018 -5.690 -2.963 1.00 98.19 185 ALA A N 1
ATOM 1441 C CA . ALA A 1 185 ? 6.426 -4.307 -2.749 1.00 98.19 185 ALA A CA 1
ATOM 1442 C C . ALA A 1 185 ? 7.225 -3.786 -3.947 1.00 98.19 185 ALA A C 1
ATOM 1444 O O . ALA A 1 185 ? 8.157 -4.441 -4.414 1.00 98.19 185 ALA A O 1
ATOM 1445 N N . ILE A 1 186 ? 6.907 -2.575 -4.402 1.00 97.94 186 ILE A N 1
ATOM 1446 C CA . ILE A 1 186 ? 7.670 -1.886 -5.442 1.00 97.94 186 ILE A CA 1
ATOM 1447 C C . ILE A 1 186 ? 8.243 -0.603 -4.849 1.00 97.94 186 ILE A C 1
ATOM 1449 O O . ILE A 1 186 ? 7.509 0.322 -4.504 1.00 97.94 186 ILE A O 1
ATOM 1453 N N . ILE A 1 187 ? 9.570 -0.548 -4.744 1.00 97.81 187 ILE A N 1
ATOM 1454 C CA . ILE A 1 187 ? 10.311 0.608 -4.233 1.00 97.81 187 ILE A CA 1
ATOM 1455 C C . ILE A 1 187 ? 11.373 1.035 -5.244 1.00 97.81 187 ILE A C 1
ATOM 1457 O O . ILE A 1 187 ? 11.857 0.225 -6.036 1.00 97.81 187 ILE A O 1
ATOM 1461 N N . HIS A 1 188 ? 11.762 2.305 -5.203 1.00 97.69 188 HIS A N 1
ATOM 1462 C CA . HIS A 1 188 ? 12.898 2.809 -5.965 1.00 97.69 188 HIS A CA 1
ATOM 1463 C C . HIS A 1 188 ? 13.994 3.267 -5.007 1.00 97.69 188 HIS A C 1
ATOM 1465 O O . HIS A 1 188 ? 13.721 3.850 -3.961 1.00 97.69 188 HIS A O 1
ATOM 1471 N N . ALA A 1 189 ? 15.247 2.998 -5.358 1.00 97.81 189 ALA A N 1
ATOM 1472 C CA . ALA A 1 189 ? 16.408 3.354 -4.557 1.00 97.81 189 ALA A CA 1
ATOM 1473 C C . ALA A 1 189 ? 17.571 3.740 -5.468 1.00 97.81 189 ALA A C 1
ATOM 1475 O O . ALA A 1 189 ? 17.683 3.256 -6.591 1.00 97.81 189 ALA A O 1
ATOM 1476 N N . GLN A 1 190 ? 18.454 4.596 -4.964 1.00 98.19 190 GLN A N 1
ATOM 1477 C CA . GLN A 1 190 ? 19.595 5.099 -5.723 1.00 98.19 190 GLN A CA 1
ATOM 1478 C C . GLN A 1 190 ? 20.691 4.042 -5.889 1.00 98.19 190 GLN A C 1
ATOM 1480 O O . GLN A 1 190 ? 21.448 4.089 -6.853 1.00 98.19 190 GLN A O 1
ATOM 1485 N N . ILE A 1 191 ? 20.820 3.120 -4.928 1.00 97.88 191 ILE A N 1
ATOM 1486 C CA . ILE A 1 191 ? 21.869 2.101 -4.925 1.00 97.88 191 ILE A CA 1
ATOM 1487 C C . ILE A 1 191 ? 21.262 0.765 -4.494 1.00 97.88 191 ILE A C 1
ATOM 1489 O O . ILE A 1 191 ? 20.636 0.667 -3.437 1.00 97.88 191 ILE A O 1
ATOM 1493 N N . CYS A 1 192 ? 21.504 -0.276 -5.286 1.00 96.62 192 CYS A N 1
ATOM 1494 C CA . CYS A 1 192 ? 21.172 -1.655 -4.954 1.00 96.62 192 CYS A CA 1
ATOM 1495 C C . CYS A 1 192 ? 22.357 -2.556 -5.316 1.00 96.62 192 CYS A C 1
ATOM 1497 O O . CYS A 1 192 ? 22.925 -2.436 -6.400 1.00 96.62 192 CYS A O 1
ATOM 1499 N N . GLY A 1 193 ? 22.764 -3.428 -4.396 1.00 94.81 193 GLY A N 1
ATOM 1500 C CA . GLY A 1 193 ? 23.732 -4.483 -4.689 1.00 94.81 193 GLY A CA 1
ATOM 1501 C C . GLY A 1 193 ? 23.054 -5.687 -5.343 1.00 94.81 193 GLY A C 1
ATOM 1502 O O . GLY A 1 193 ? 21.887 -5.955 -5.073 1.00 94.81 193 GLY A O 1
ATOM 1503 N N . VAL A 1 194 ? 23.808 -6.478 -6.111 1.00 94.56 194 VAL A N 1
ATOM 1504 C CA . VAL A 1 194 ? 23.299 -7.657 -6.853 1.00 94.56 194 VAL A CA 1
ATOM 1505 C C . VAL A 1 194 ? 22.569 -8.692 -5.981 1.00 94.56 194 VAL A C 1
ATOM 1507 O O . VAL A 1 194 ? 21.721 -9.434 -6.450 1.00 94.56 194 VAL A O 1
ATOM 1510 N N . LYS A 1 195 ? 22.846 -8.704 -4.672 1.00 91.88 195 LYS A N 1
ATOM 1511 C CA . LYS A 1 195 ? 22.225 -9.608 -3.686 1.00 91.88 195 LYS A CA 1
ATOM 1512 C C . LYS A 1 195 ? 20.937 -9.056 -3.055 1.00 91.88 195 LYS A C 1
ATOM 1514 O O . LYS A 1 195 ? 20.340 -9.709 -2.199 1.00 91.88 195 LYS A O 1
ATOM 1519 N N . GLY A 1 196 ? 20.516 -7.849 -3.435 1.00 93.12 196 GLY A N 1
ATOM 1520 C CA . GLY A 1 196 ? 19.338 -7.166 -2.892 1.00 93.12 196 GLY A CA 1
ATOM 1521 C C . GLY A 1 196 ? 19.608 -6.279 -1.674 1.00 93.12 196 GLY A C 1
ATOM 1522 O O . GLY A 1 196 ? 18.665 -5.871 -1.003 1.00 93.12 196 GLY A O 1
ATOM 1523 N N . THR A 1 197 ? 20.869 -5.959 -1.358 1.00 95.69 197 THR A N 1
ATOM 1524 C CA . THR A 1 197 ? 21.166 -4.927 -0.351 1.00 95.69 197 THR A CA 1
ATOM 1525 C C . THR A 1 197 ? 20.821 -3.559 -0.930 1.00 95.69 197 THR A C 1
ATOM 1527 O O . THR A 1 197 ? 21.509 -3.080 -1.832 1.00 95.69 197 THR A O 1
ATOM 1530 N N . VAL A 1 198 ? 19.778 -2.925 -0.401 1.00 97.06 198 VAL A N 1
ATOM 1531 C CA . VAL A 1 198 ? 19.267 -1.634 -0.879 1.00 97.06 198 VAL A CA 1
ATOM 1532 C C . VAL A 1 198 ? 19.785 -0.490 -0.007 1.00 97.06 198 VAL A C 1
ATOM 1534 O O . VAL A 1 198 ? 19.813 -0.591 1.219 1.00 97.06 198 VAL A O 1
ATOM 1537 N N . ARG A 1 199 ? 20.168 0.629 -0.632 1.00 97.62 199 ARG A N 1
ATOM 1538 C CA . ARG A 1 199 ? 20.467 1.893 0.050 1.00 97.62 199 ARG A CA 1
ATOM 1539 C C . ARG A 1 199 ? 19.645 3.021 -0.566 1.00 97.62 199 ARG A C 1
ATOM 1541 O O . ARG A 1 199 ? 19.877 3.434 -1.701 1.00 97.62 199 ARG A O 1
ATOM 1548 N N . ILE A 1 200 ? 18.722 3.543 0.237 1.00 97.69 200 ILE A N 1
ATOM 1549 C CA . ILE A 1 200 ? 17.958 4.751 -0.065 1.00 97.69 200 ILE A CA 1
ATOM 1550 C C . ILE A 1 200 ? 18.721 5.943 0.511 1.00 97.69 200 ILE A C 1
ATOM 1552 O O . ILE A 1 200 ? 19.033 5.976 1.701 1.00 97.69 200 ILE A O 1
ATOM 1556 N N . LEU A 1 201 ? 19.051 6.911 -0.340 1.00 96.88 201 LEU A N 1
ATOM 1557 C CA . LEU A 1 201 ? 19.646 8.175 0.083 1.00 96.88 201 LEU A CA 1
ATOM 1558 C C . LEU A 1 201 ? 18.529 9.172 0.411 1.00 96.88 201 LEU A C 1
ATOM 1560 O O . LEU A 1 201 ? 17.580 9.318 -0.364 1.00 96.88 201 LEU A O 1
ATOM 1564 N N . GLY A 1 202 ? 18.667 9.883 1.531 1.00 95.75 202 GLY A N 1
ATOM 1565 C CA . GLY A 1 202 ? 17.677 10.856 1.994 1.00 95.75 202 GLY A CA 1
ATOM 1566 C C . GLY A 1 202 ? 16.521 10.215 2.766 1.00 95.75 202 GLY A C 1
ATOM 1567 O O . GLY A 1 202 ? 16.711 9.245 3.496 1.00 95.75 202 GLY A O 1
ATOM 1568 N N . GLN A 1 203 ? 15.327 10.795 2.642 1.00 94.50 203 GLN A N 1
ATOM 1569 C CA . GLN A 1 203 ? 14.136 10.341 3.363 1.00 94.50 203 GLN A CA 1
ATOM 1570 C C . GLN A 1 203 ? 13.690 8.966 2.865 1.00 94.50 203 GLN A C 1
ATOM 1572 O O . GLN A 1 203 ? 13.485 8.785 1.673 1.00 94.50 203 GLN A O 1
ATOM 1577 N N . THR A 1 204 ? 13.490 8.005 3.762 1.00 92.88 204 THR A N 1
ATOM 1578 C CA . THR A 1 204 ? 13.079 6.637 3.403 1.00 92.88 204 THR A CA 1
ATOM 1579 C C . THR A 1 204 ? 11.570 6.469 3.247 1.00 92.88 204 THR A C 1
ATOM 1581 O O . THR A 1 204 ? 11.139 5.461 2.701 1.00 92.88 204 THR A O 1
ATOM 1584 N N . PHE A 1 205 ? 10.774 7.452 3.681 1.00 93.88 205 PHE A N 1
ATOM 1585 C CA . PHE A 1 205 ? 9.309 7.383 3.726 1.00 93.88 205 PHE A CA 1
ATOM 1586 C C . PHE A 1 205 ? 8.827 6.079 4.375 1.00 93.88 205 PHE A C 1
ATOM 1588 O O . PHE A 1 205 ? 9.277 5.738 5.468 1.00 93.88 205 PHE A O 1
ATOM 1595 N N . VAL A 1 206 ? 7.908 5.366 3.726 1.00 94.44 206 VAL A N 1
ATOM 1596 C CA . VAL A 1 206 ? 7.405 4.068 4.186 1.00 94.44 206 VAL A CA 1
ATOM 1597 C C . VAL A 1 206 ? 8.046 2.893 3.452 1.00 94.44 206 VAL A C 1
ATOM 1599 O O . VAL A 1 206 ? 7.703 1.756 3.755 1.00 94.44 206 VAL A O 1
ATOM 1602 N N . ASP A 1 207 ? 8.990 3.138 2.536 1.00 97.31 207 ASP A N 1
ATOM 1603 C CA . ASP A 1 207 ? 9.583 2.124 1.656 1.00 97.31 207 ASP A CA 1
ATOM 1604 C C . ASP A 1 207 ? 10.134 0.924 2.434 1.00 97.31 207 ASP A C 1
ATOM 1606 O O . ASP A 1 207 ? 9.919 -0.216 2.031 1.00 97.31 207 ASP A O 1
ATOM 1610 N N . GLU A 1 208 ? 10.796 1.160 3.574 1.00 96.44 208 GLU A N 1
ATOM 1611 C CA . GLU A 1 208 ? 11.316 0.077 4.418 1.00 96.44 208 GLU A CA 1
ATOM 1612 C C . GLU A 1 208 ? 10.184 -0.820 4.940 1.00 96.44 208 GLU A C 1
ATOM 1614 O O . GLU A 1 208 ? 10.274 -2.045 4.867 1.00 96.44 208 GLU A O 1
ATOM 1619 N N . PHE A 1 209 ? 9.104 -0.227 5.452 1.00 97.44 209 PHE A N 1
ATOM 1620 C CA . PHE A 1 209 ? 7.980 -0.988 5.993 1.00 97.44 209 PHE A CA 1
ATOM 1621 C C . PHE A 1 209 ? 7.172 -1.667 4.893 1.00 97.44 209 PHE A C 1
ATOM 1623 O O . PHE A 1 209 ? 6.763 -2.806 5.078 1.00 97.44 209 PHE A O 1
ATOM 1630 N N . VAL A 1 210 ? 6.989 -1.012 3.746 1.00 97.06 210 VAL A N 1
ATOM 1631 C CA . VAL A 1 210 ? 6.331 -1.605 2.576 1.00 97.06 210 VAL A CA 1
ATOM 1632 C C . VAL A 1 210 ? 7.112 -2.831 2.099 1.00 97.06 210 VAL A C 1
ATOM 1634 O O . VAL A 1 210 ? 6.526 -3.900 1.956 1.00 97.06 210 VAL A O 1
ATOM 1637 N N . ALA A 1 211 ? 8.435 -2.711 1.941 1.00 97.56 211 ALA A N 1
ATOM 1638 C CA . ALA A 1 211 ? 9.298 -3.810 1.508 1.00 97.56 211 ALA A CA 1
ATOM 1639 C C . ALA A 1 211 ? 9.330 -4.979 2.498 1.00 97.56 211 ALA A C 1
ATOM 1641 O O . ALA A 1 211 ? 9.377 -6.130 2.086 1.00 97.56 211 ALA A O 1
ATOM 1642 N N . ARG A 1 212 ? 9.296 -4.696 3.804 1.00 97.75 212 ARG A N 1
ATOM 1643 C CA . ARG A 1 212 ? 9.297 -5.731 4.849 1.00 97.75 212 ARG A CA 1
ATOM 1644 C C . ARG A 1 212 ? 7.930 -6.368 5.092 1.00 97.75 212 ARG A C 1
ATOM 1646 O O . ARG A 1 212 ? 7.875 -7.424 5.712 1.00 97.75 212 ARG A O 1
ATOM 1653 N N . ALA A 1 213 ? 6.847 -5.703 4.701 1.00 97.50 213 ALA A N 1
ATOM 1654 C CA . ALA A 1 213 ? 5.487 -6.201 4.875 1.00 97.50 213 ALA A CA 1
ATOM 1655 C C . ALA A 1 213 ? 5.023 -7.110 3.729 1.00 97.50 213 ALA A C 1
ATOM 1657 O O . ALA A 1 213 ? 4.060 -7.853 3.926 1.00 97.50 213 ALA A O 1
ATOM 1658 N N . ALA A 1 214 ? 5.651 -7.009 2.555 1.00 97.38 214 ALA A N 1
ATOM 1659 C CA . ALA A 1 214 ? 5.345 -7.847 1.401 1.00 97.38 214 ALA A CA 1
ATOM 1660 C C . ALA A 1 214 ? 5.893 -9.280 1.550 1.00 97.38 214 ALA A C 1
ATOM 1662 O O . ALA A 1 214 ? 6.789 -9.512 2.366 1.00 97.38 214 ALA A O 1
ATOM 1663 N N . GLU A 1 215 ? 5.323 -10.220 0.789 1.00 90.31 215 GLU A N 1
ATOM 1664 C CA . GLU A 1 215 ? 5.708 -11.647 0.772 1.00 90.31 215 GLU A CA 1
ATOM 1665 C C . GLU A 1 215 ? 7.074 -11.937 0.124 1.00 90.31 215 GLU A C 1
ATOM 1667 O O . GLU A 1 215 ? 7.515 -11.182 -0.775 1.00 90.31 215 GLU A O 1
#

Secondary structure (DSSP, 8-state):
-------PPP----HHHHHHHH--TT-EEEE--BTTB---HHHHHHHHHTT--SEEEE-SEE-HHHHHHHHTT-EEEEEESEE-BTTTBSS-HHHHHHHHTT-SEEEE--HHHHHHHHHHHHTT-SEEEESTTTTSGGGT--SS-HHHHHH---TTS-SSS-EEEE-TTT--EEEEEEPP--SEEE---SEE-TTS-EE--S--TTHHHHHHH--